Protein AF-H5TRV4-F1 (afdb_monomer)

Solvent-accessible surface area (backbone atoms only — not comparable to full-atom values): 11013 Å² total; per-residue (Å²): 138,85,85,80,85,79,84,80,80,79,81,79,79,77,79,76,76,76,75,76,72,77,63,66,64,62,52,59,28,36,51,31,28,39,42,96,88,54,90,32,26,5,25,21,39,28,38,39,24,71,85,68,46,44,31,39,29,29,23,8,64,58,33,60,95,39,42,54,71,27,53,25,32,34,95,88,48,98,53,69,45,23,28,27,70,38,50,38,46,79,91,59,70,23,36,23,36,27,45,43,74,62,43,60,62,62,73,53,58,68,28,79,72,77,62,67,64,42,64,33,33,34,30,15,55,66,62,40,75,32,59,28,34,28,71,42,75,60,97,55,35,35,29,30,41,28,41,50,36,95,25,20,35,2,10,19,31,28,43,88,86,66,24,31,26,16,25,29,60,48,70,71,60,97,53,55,71,68,52,49,50,52,33,30,77,68,53,41,65,37,46,30,35,15,30,22,36,49,54,50,50,53,56,29,42,79,67,65,58,35,103

Sequence (211 aa):
MTARTFTTVAAVVMLSVLGVGAAHAVTPGQDVRLAQIEWGCTIGFTAHDPRGRPIAITAGHCAGDSYVGGEAYTSAAAAPIGRTIAATSIQDLDYAVIALAHGPVDDTPIGAPGPTGQTVCKVGRMTGRTCGPVVAVTDTEVVAKLALFPGDSGSPLIDRRGLVIGILSRTDEHATPAQTWSAALTRRPQLATFPRADRIVDAMRARHLIR

Radius of gyration: 22.7 Å; Cα contacts (8 Å, |Δi|>4): 545; chains: 1; bounding box: 93×59×40 Å

Structure (mmCIF, N/CA/C/O backbone):
data_AF-H5TRV4-F1
#
_entry.id   AF-H5TRV4-F1
#
loop_
_atom_site.group_PDB
_atom_site.id
_atom_site.type_symbol
_atom_site.label_atom_id
_atom_site.label_alt_id
_atom_site.label_comp_id
_atom_site.label_asym_id
_atom_site.label_entity_id
_atom_site.label_seq_id
_atom_site.pdbx_PDB_ins_code
_atom_site.Cartn_x
_atom_site.Cartn_y
_atom_site.Cartn_z
_atom_site.occupancy
_atom_site.B_iso_or_equiv
_atom_site.auth_seq_id
_atom_site.auth_comp_id
_atom_site.auth_asym_id
_atom_site.auth_atom_id
_atom_site.pdbx_PDB_model_num
ATOM 1 N N . MET A 1 1 ? 76.779 -39.798 -13.406 1.00 42.72 1 MET A N 1
ATOM 2 C CA . MET A 1 1 ? 75.363 -39.651 -13.806 1.00 42.72 1 MET A CA 1
ATOM 3 C C . MET A 1 1 ? 74.660 -38.839 -12.730 1.00 42.72 1 MET A C 1
ATOM 5 O O . MET A 1 1 ? 74.439 -39.345 -11.641 1.00 42.72 1 MET A O 1
ATOM 9 N N . THR A 1 2 ? 74.442 -37.550 -12.977 1.00 39.72 2 THR A N 1
ATOM 10 C CA . THR A 1 2 ? 73.851 -36.585 -12.037 1.00 39.72 2 THR A CA 1
ATOM 11 C C . THR A 1 2 ? 72.338 -36.525 -12.253 1.00 39.72 2 THR A C 1
ATOM 13 O O . THR A 1 2 ? 71.877 -36.080 -13.302 1.00 39.72 2 THR A O 1
ATOM 16 N N . ALA A 1 3 ? 71.557 -37.006 -11.283 1.00 44.06 3 ALA A N 1
ATOM 17 C CA . ALA A 1 3 ? 70.097 -36.966 -11.330 1.00 44.06 3 ALA A CA 1
ATOM 18 C C . ALA A 1 3 ? 69.596 -35.559 -10.961 1.00 44.06 3 ALA A C 1
ATOM 20 O O . ALA A 1 3 ? 69.845 -35.072 -9.860 1.00 44.06 3 ALA A O 1
ATOM 21 N N . ARG A 1 4 ? 68.915 -34.894 -11.901 1.00 47.94 4 ARG A N 1
ATOM 22 C CA . ARG A 1 4 ? 68.221 -33.618 -11.681 1.00 47.94 4 ARG A CA 1
ATOM 23 C C . ARG A 1 4 ? 66.835 -33.890 -11.098 1.00 47.94 4 ARG A C 1
ATOM 25 O O . ARG A 1 4 ? 65.992 -34.480 -11.767 1.00 47.94 4 ARG A O 1
ATOM 32 N N . THR A 1 5 ? 66.599 -33.438 -9.875 1.00 46.97 5 THR A N 1
ATOM 33 C CA . THR A 1 5 ? 65.278 -33.397 -9.240 1.00 46.97 5 THR A CA 1
ATOM 34 C C . THR A 1 5 ? 64.452 -32.275 -9.871 1.00 46.97 5 THR A C 1
ATOM 36 O O . THR A 1 5 ? 64.823 -31.107 -9.786 1.00 46.97 5 THR A O 1
ATOM 39 N N . PHE A 1 6 ? 63.343 -32.619 -10.529 1.00 51.56 6 PHE A N 1
ATOM 40 C CA . PHE A 1 6 ? 62.347 -31.654 -10.999 1.00 51.56 6 PHE A CA 1
ATOM 41 C C . PHE A 1 6 ? 61.270 -31.490 -9.927 1.00 51.56 6 PHE A C 1
ATOM 43 O O . PHE A 1 6 ? 60.493 -32.408 -9.674 1.00 51.56 6 PHE A O 1
ATOM 50 N N . THR A 1 7 ? 61.221 -30.323 -9.292 1.00 49.59 7 THR A N 1
ATOM 51 C CA . THR A 1 7 ? 60.158 -29.959 -8.352 1.00 49.59 7 THR A CA 1
ATOM 52 C C . THR A 1 7 ? 58.980 -29.396 -9.147 1.00 49.59 7 THR A C 1
ATOM 54 O O . THR A 1 7 ? 59.012 -28.253 -9.598 1.00 49.59 7 THR A O 1
ATOM 57 N N . THR A 1 8 ? 57.939 -30.196 -9.370 1.00 51.34 8 THR A N 1
ATOM 58 C CA . THR A 1 8 ? 56.671 -29.725 -9.946 1.00 51.34 8 THR A CA 1
ATOM 59 C C . THR A 1 8 ? 55.879 -28.962 -8.888 1.00 51.34 8 THR A C 1
ATOM 61 O O . THR A 1 8 ? 55.400 -29.556 -7.924 1.00 51.34 8 THR A O 1
ATOM 64 N N . VAL A 1 9 ? 55.726 -27.649 -9.062 1.00 54.28 9 VAL A N 1
ATOM 65 C CA . VAL A 1 9 ? 54.798 -26.835 -8.265 1.00 54.28 9 VAL A CA 1
ATOM 66 C C . VAL A 1 9 ? 53.393 -27.046 -8.827 1.00 54.28 9 VAL A C 1
ATOM 68 O O . VAL A 1 9 ? 53.081 -26.586 -9.923 1.00 54.28 9 VAL A O 1
ATOM 71 N N . ALA A 1 10 ? 52.550 -27.782 -8.102 1.00 55.47 10 ALA A N 1
ATOM 72 C CA . ALA A 1 10 ? 51.138 -27.923 -8.433 1.00 55.47 10 ALA A CA 1
ATOM 73 C C . ALA A 1 10 ? 50.417 -26.596 -8.142 1.00 55.47 10 ALA A C 1
ATOM 75 O O . ALA A 1 10 ? 50.300 -26.182 -6.989 1.00 55.47 10 ALA A O 1
ATOM 76 N N . ALA A 1 11 ? 49.955 -25.913 -9.189 1.00 57.19 11 ALA A N 1
ATOM 77 C CA . ALA A 1 11 ? 49.119 -24.729 -9.052 1.00 57.19 11 ALA A CA 1
ATOM 78 C C . ALA A 1 11 ? 47.738 -25.142 -8.519 1.00 57.19 11 ALA A C 1
ATOM 80 O O . ALA A 1 11 ? 46.949 -25.773 -9.221 1.00 57.19 11 ALA A O 1
ATOM 81 N N . VAL A 1 12 ? 47.449 -24.796 -7.264 1.00 56.34 12 VAL A N 1
ATOM 82 C CA . VAL A 1 12 ? 46.110 -24.926 -6.685 1.00 56.34 12 VAL A CA 1
ATOM 83 C C . VAL A 1 12 ? 45.244 -23.823 -7.286 1.00 56.34 12 VAL A C 1
ATOM 85 O O . VAL A 1 12 ? 45.321 -22.664 -6.883 1.00 56.34 12 VAL A O 1
ATOM 88 N N . VAL A 1 13 ? 44.429 -24.172 -8.280 1.00 57.38 13 VAL A N 1
ATOM 89 C CA . VAL A 1 13 ? 43.364 -23.296 -8.773 1.00 57.38 13 VAL A CA 1
ATOM 90 C C . VAL A 1 13 ? 42.283 -23.261 -7.694 1.00 57.38 13 VAL A C 1
ATOM 92 O O . VAL A 1 13 ? 41.466 -24.175 -7.594 1.00 57.38 13 VAL A O 1
ATOM 95 N N . MET A 1 14 ? 42.293 -22.231 -6.843 1.00 57.91 14 MET A N 1
ATOM 96 C CA . MET A 1 14 ? 41.139 -21.932 -5.997 1.00 57.91 14 MET A CA 1
ATOM 97 C C . MET A 1 14 ? 40.002 -21.480 -6.910 1.00 57.91 14 MET A C 1
ATOM 99 O O . MET A 1 14 ? 39.980 -20.344 -7.379 1.00 57.91 14 MET A O 1
ATOM 103 N N . LEU A 1 15 ? 39.069 -22.388 -7.180 1.00 50.47 15 LEU A N 1
ATOM 104 C CA . LEU A 1 15 ? 37.803 -22.055 -7.807 1.00 50.47 15 LEU A CA 1
ATOM 105 C C . LEU A 1 15 ? 36.988 -21.252 -6.785 1.00 50.47 15 LEU A C 1
ATOM 107 O O . LEU A 1 15 ? 36.343 -21.812 -5.900 1.00 50.47 15 LEU A O 1
ATOM 111 N N . SER A 1 16 ? 37.079 -19.927 -6.861 1.00 53.66 16 SER A N 1
ATOM 112 C CA . SER A 1 16 ? 36.221 -19.015 -6.118 1.00 53.66 16 SER A CA 1
ATOM 113 C C . SER A 1 16 ? 34.783 -19.231 -6.580 1.00 53.66 16 SER A C 1
ATOM 115 O O . SER A 1 16 ? 34.360 -18.740 -7.625 1.00 53.66 16 SER A O 1
ATOM 117 N N . VAL A 1 17 ? 34.020 -19.999 -5.800 1.00 52.88 17 VAL A N 1
ATOM 118 C CA . VAL A 1 17 ? 32.566 -20.0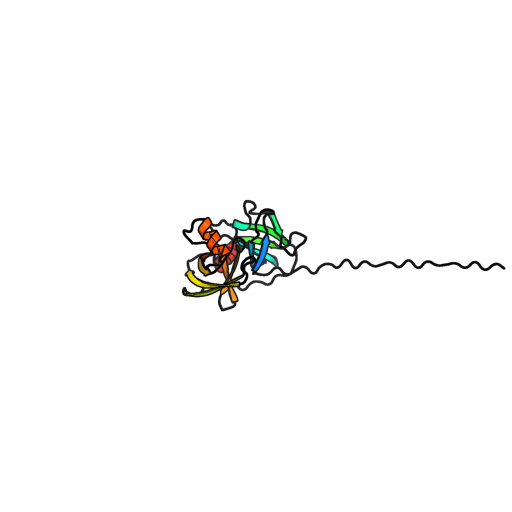66 -5.935 1.00 52.88 17 VAL A CA 1
ATOM 119 C C . VAL A 1 17 ? 32.044 -18.677 -5.583 1.00 52.88 17 VAL A C 1
ATOM 121 O O . VAL A 1 17 ? 31.859 -18.340 -4.416 1.00 52.88 17 VAL A O 1
ATOM 124 N N . LEU A 1 18 ? 31.862 -17.837 -6.600 1.00 54.09 18 LEU A N 1
ATOM 125 C CA . LEU A 1 18 ? 31.036 -16.646 -6.491 1.00 54.09 18 LEU A CA 1
ATOM 126 C C . LEU A 1 18 ? 29.636 -17.150 -6.150 1.00 54.09 18 LEU A C 1
ATOM 128 O O . LEU A 1 18 ? 28.927 -17.669 -7.011 1.00 54.09 18 LEU A O 1
ATOM 132 N N . GLY A 1 19 ? 29.277 -17.078 -4.869 1.00 46.22 19 GLY A N 1
ATOM 133 C CA . GLY A 1 19 ? 27.927 -17.358 -4.420 1.00 46.22 19 GLY A CA 1
ATOM 134 C C . GLY A 1 19 ? 26.989 -16.413 -5.154 1.00 46.22 19 GLY A C 1
ATOM 135 O O . GLY A 1 19 ? 26.953 -15.221 -4.859 1.00 46.22 19 GLY A O 1
ATOM 136 N N . VAL A 1 20 ? 26.255 -16.937 -6.134 1.00 53.41 20 VAL A N 1
ATOM 137 C CA . VAL A 1 20 ? 25.098 -16.251 -6.698 1.00 53.41 20 VAL A CA 1
ATOM 138 C C . VAL A 1 20 ? 24.111 -16.161 -5.543 1.00 53.41 20 VAL A C 1
ATOM 140 O O . VAL A 1 20 ? 23.485 -17.156 -5.183 1.00 53.41 20 VAL A O 1
ATOM 143 N N . GLY A 1 21 ? 24.075 -15.010 -4.869 1.00 55.34 21 GLY A N 1
ATOM 144 C CA . GLY A 1 21 ? 23.154 -14.782 -3.763 1.00 55.34 21 GLY A CA 1
ATOM 145 C C . GLY A 1 21 ? 21.744 -15.119 -4.231 1.00 55.34 21 GLY A C 1
ATOM 146 O O . GLY A 1 21 ? 21.313 -14.631 -5.277 1.00 55.34 21 GLY A O 1
ATOM 147 N N . ALA A 1 22 ? 21.053 -15.996 -3.501 1.00 60.25 22 ALA A N 1
ATOM 148 C CA . ALA A 1 22 ? 19.668 -16.316 -3.806 1.00 60.25 22 ALA A CA 1
ATOM 149 C C . ALA A 1 22 ? 18.871 -15.006 -3.856 1.00 60.25 22 ALA A C 1
ATOM 151 O O . ALA A 1 22 ? 18.952 -14.189 -2.935 1.00 60.25 22 ALA A O 1
ATOM 152 N N . ALA A 1 23 ? 18.144 -14.780 -4.951 1.00 65.19 23 ALA A N 1
ATOM 153 C CA . ALA A 1 23 ? 17.282 -13.616 -5.058 1.00 65.19 23 ALA A CA 1
ATOM 154 C C . ALA A 1 23 ? 16.229 -13.697 -3.943 1.00 65.19 23 ALA A C 1
ATOM 156 O O . ALA A 1 23 ? 15.455 -14.653 -3.890 1.00 65.19 23 ALA A O 1
ATOM 157 N N . HIS A 1 24 ? 16.236 -12.721 -3.035 1.00 74.94 24 HIS A N 1
ATOM 158 C CA . HIS A 1 24 ? 15.266 -12.657 -1.948 1.00 74.94 24 HIS A CA 1
ATOM 159 C C . HIS A 1 24 ? 13.864 -12.438 -2.525 1.00 74.94 24 HIS A C 1
ATOM 161 O O . HIS A 1 24 ? 13.677 -11.590 -3.399 1.00 74.94 24 HIS A O 1
ATOM 167 N N . ALA A 1 25 ? 12.892 -13.212 -2.039 1.00 86.00 25 ALA A N 1
ATOM 168 C CA . ALA A 1 25 ? 11.491 -13.010 -2.380 1.00 86.00 25 ALA A CA 1
ATOM 169 C C . ALA A 1 25 ? 11.026 -11.643 -1.864 1.00 86.00 25 ALA A C 1
ATOM 171 O O . ALA A 1 25 ? 11.362 -11.263 -0.741 1.00 86.00 25 ALA A O 1
ATOM 172 N N . VAL A 1 26 ? 10.257 -10.919 -2.677 1.00 92.56 26 VAL A N 1
ATOM 173 C CA . VAL A 1 26 ? 9.590 -9.684 -2.244 1.00 92.56 26 VAL A CA 1
ATOM 174 C C . VAL A 1 26 ? 8.236 -10.057 -1.660 1.00 92.56 26 VAL A C 1
ATOM 176 O O . VAL A 1 26 ? 7.467 -10.766 -2.306 1.00 92.56 26 VAL A O 1
ATOM 179 N N . THR A 1 27 ? 7.936 -9.587 -0.449 1.00 94.56 27 THR A N 1
ATOM 180 C CA . THR A 1 27 ? 6.698 -9.958 0.259 1.00 94.56 27 THR A CA 1
ATOM 181 C C . THR A 1 27 ? 5.925 -8.750 0.797 1.00 94.56 27 THR A C 1
ATOM 183 O O . THR A 1 27 ? 6.542 -7.747 1.165 1.00 94.56 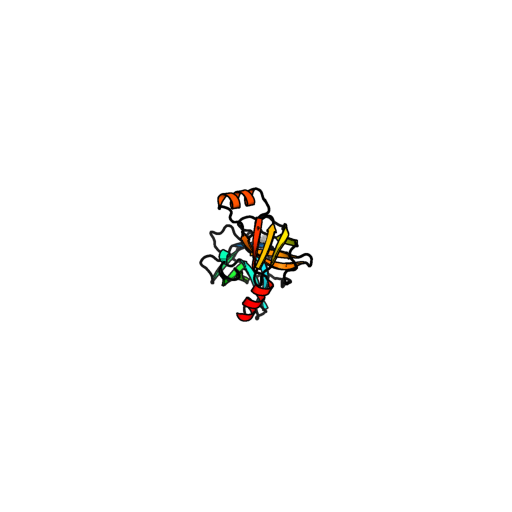27 THR A O 1
ATOM 186 N N . PRO A 1 28 ? 4.588 -8.844 0.937 1.00 97.06 28 PRO A N 1
ATOM 187 C CA . PRO A 1 28 ? 3.786 -7.869 1.678 1.00 97.06 28 PRO A CA 1
ATOM 188 C C . PRO A 1 28 ? 4.368 -7.556 3.067 1.00 97.06 28 PRO A C 1
ATOM 190 O O . PRO A 1 28 ? 4.768 -8.457 3.802 1.00 97.06 28 PRO A O 1
ATOM 193 N N . GLY A 1 29 ? 4.399 -6.280 3.446 1.00 96.81 29 GLY A N 1
ATOM 194 C CA . GLY A 1 29 ? 4.952 -5.811 4.720 1.00 96.81 29 GLY A CA 1
ATOM 195 C C . GLY A 1 29 ? 6.468 -5.579 4.726 1.00 96.81 29 GLY A C 1
ATOM 196 O O . GLY A 1 29 ? 6.987 -5.020 5.693 1.00 96.81 29 GLY A O 1
ATOM 197 N N . GLN A 1 30 ? 7.177 -5.967 3.662 1.00 95.00 30 GLN A N 1
ATOM 198 C CA . GLN A 1 30 ? 8.601 -5.678 3.493 1.00 95.00 30 GLN A CA 1
ATOM 199 C C . GLN A 1 30 ? 8.833 -4.195 3.204 1.00 95.00 30 GLN A C 1
ATOM 201 O O . GLN A 1 30 ? 7.977 -3.516 2.642 1.00 95.00 30 GLN A O 1
ATOM 206 N N . ASP A 1 31 ? 10.004 -3.680 3.559 1.00 94.56 31 ASP A N 1
ATOM 207 C CA . ASP A 1 31 ? 10.373 -2.314 3.234 1.00 94.56 31 ASP A CA 1
ATOM 208 C C . ASP A 1 31 ? 10.660 -2.105 1.737 1.00 94.56 31 ASP A C 1
ATOM 210 O O . ASP A 1 31 ? 11.157 -2.994 1.047 1.00 94.56 31 ASP A O 1
ATOM 214 N N . VAL A 1 32 ? 10.390 -0.897 1.246 1.00 93.88 32 VAL A N 1
ATOM 215 C CA . VAL A 1 32 ? 10.755 -0.459 -0.104 1.00 93.88 32 VAL A CA 1
ATOM 216 C C . VAL A 1 32 ? 11.189 1.001 -0.093 1.00 93.88 32 VAL A C 1
ATOM 218 O O . VAL A 1 32 ? 10.708 1.784 0.715 1.00 93.88 32 VAL A O 1
ATOM 221 N N . ARG A 1 33 ? 12.090 1.403 -0.983 1.00 91.44 33 ARG A N 1
ATOM 222 C CA . ARG A 1 33 ? 12.467 2.805 -1.214 1.00 91.44 33 ARG A CA 1
ATOM 223 C C . ARG A 1 33 ? 12.385 3.082 -2.705 1.00 91.44 33 ARG A C 1
ATOM 225 O O . ARG A 1 33 ? 13.051 2.384 -3.465 1.00 91.44 33 ARG A O 1
ATOM 232 N N . LEU A 1 34 ? 11.580 4.062 -3.113 1.00 87.00 34 LEU A N 1
ATOM 233 C CA . LEU A 1 34 ? 11.408 4.428 -4.530 1.00 87.00 34 LEU A CA 1
ATOM 234 C C . LEU A 1 34 ? 12.163 5.703 -4.920 1.00 87.00 34 LEU A C 1
ATOM 236 O O . LEU A 1 34 ? 12.411 5.948 -6.098 1.00 87.00 34 LEU A O 1
ATOM 240 N N . ALA A 1 35 ? 12.570 6.494 -3.928 1.00 69.88 35 ALA A N 1
ATOM 241 C CA . ALA A 1 35 ? 13.461 7.628 -4.095 1.00 69.88 35 ALA A CA 1
ATOM 242 C C . ALA A 1 35 ? 14.648 7.506 -3.131 1.00 69.88 35 ALA A C 1
ATOM 244 O O . ALA A 1 35 ? 14.502 7.087 -1.980 1.00 69.88 35 ALA A O 1
ATOM 245 N N . GLN A 1 36 ? 15.839 7.913 -3.584 1.00 58.59 36 GLN A N 1
ATOM 246 C CA . GLN A 1 36 ? 17.067 7.864 -2.775 1.00 58.59 36 GLN A CA 1
ATOM 247 C C . GLN A 1 36 ? 16.925 8.644 -1.452 1.00 58.59 36 GLN A C 1
ATOM 249 O O . GLN A 1 36 ? 17.485 8.243 -0.432 1.00 58.59 36 GLN A O 1
ATOM 254 N N . ILE A 1 37 ? 16.113 9.706 -1.447 1.00 56.41 37 ILE A N 1
ATOM 255 C CA . ILE A 1 37 ? 15.922 10.626 -0.315 1.00 56.41 37 ILE A CA 1
ATOM 256 C C . ILE A 1 37 ? 14.735 10.288 0.605 1.00 56.41 37 ILE A C 1
ATOM 258 O O . ILE A 1 37 ? 14.495 11.012 1.567 1.00 56.41 37 ILE A O 1
ATOM 262 N N . GLU A 1 38 ? 13.979 9.222 0.338 1.00 65.81 38 GLU A N 1
ATOM 263 C CA . GLU A 1 38 ? 12.803 8.883 1.148 1.00 65.81 38 GLU A CA 1
ATOM 264 C C . GLU A 1 38 ? 13.182 8.109 2.428 1.00 65.81 38 GLU A C 1
ATOM 266 O O . GLU A 1 38 ? 14.115 7.302 2.434 1.00 65.81 38 GLU A O 1
ATOM 271 N N . TRP A 1 39 ? 12.396 8.278 3.501 1.00 69.50 39 TRP A N 1
ATOM 272 C CA . TRP A 1 39 ? 12.416 7.430 4.712 1.00 69.50 39 TRP A CA 1
ATOM 273 C C . TRP A 1 39 ? 12.044 5.956 4.437 1.00 69.50 39 TRP A C 1
ATOM 275 O O . TRP A 1 39 ? 12.109 5.110 5.332 1.00 69.50 39 TRP A O 1
ATOM 285 N N . GLY A 1 40 ? 11.701 5.650 3.184 1.00 88.38 40 GLY A N 1
ATOM 286 C CA . GLY A 1 40 ? 11.170 4.385 2.714 1.00 88.38 40 GLY A CA 1
ATOM 287 C C . GLY A 1 40 ? 9.673 4.265 2.961 1.00 88.38 40 GLY A C 1
ATOM 288 O O . GLY A 1 40 ? 9.087 5.002 3.742 1.00 88.38 40 GLY A O 1
ATOM 289 N N . CYS A 1 41 ? 9.091 3.281 2.303 1.00 95.00 41 CYS A N 1
ATOM 290 C CA . CYS A 1 41 ? 7.721 2.826 2.407 1.00 95.00 41 CYS A CA 1
ATOM 291 C C . CYS A 1 41 ? 7.706 1.314 2.667 1.00 95.00 41 CYS A C 1
ATOM 293 O O . CYS A 1 41 ? 8.731 0.689 2.960 1.00 95.00 41 CYS A O 1
ATOM 295 N N . THR A 1 42 ? 6.529 0.715 2.569 1.00 97.50 42 THR A N 1
ATOM 296 C CA . THR A 1 42 ? 6.274 -0.709 2.754 1.00 97.50 42 THR A CA 1
ATOM 297 C C . THR A 1 42 ? 5.572 -1.272 1.519 1.00 97.50 42 THR A C 1
ATOM 299 O O . THR A 1 42 ? 4.636 -0.662 1.015 1.00 97.50 42 THR A O 1
ATOM 302 N N . ILE A 1 43 ? 5.971 -2.454 1.056 1.00 98.00 43 ILE A N 1
ATOM 303 C CA . ILE A 1 43 ? 5.235 -3.216 0.045 1.00 98.00 43 ILE A CA 1
ATOM 304 C C . ILE A 1 43 ? 3.863 -3.595 0.599 1.00 98.00 43 ILE A C 1
ATOM 306 O O . ILE A 1 43 ? 3.765 -4.279 1.614 1.00 98.00 43 ILE A O 1
ATOM 310 N N . GLY A 1 44 ? 2.813 -3.172 -0.092 1.00 98.56 44 GLY A N 1
ATOM 311 C CA . GLY A 1 44 ? 1.429 -3.508 0.204 1.00 98.56 44 GLY A CA 1
ATOM 312 C C . GLY A 1 44 ? 1.106 -4.926 -0.197 1.00 98.56 44 GLY A C 1
ATOM 313 O O . GLY A 1 44 ? 0.785 -5.757 0.643 1.00 98.56 44 GLY A O 1
ATOM 314 N N . PHE A 1 45 ? 1.222 -5.220 -1.484 1.00 98.62 45 PHE A N 1
ATOM 315 C CA . PHE A 1 45 ? 0.981 -6.560 -1.993 1.00 98.62 45 PHE A CA 1
ATOM 316 C C . PHE A 1 45 ? 1.824 -6.857 -3.227 1.00 98.62 45 PHE A C 1
ATOM 318 O O . PHE A 1 45 ? 2.400 -5.959 -3.840 1.00 98.62 45 PHE A O 1
ATOM 325 N N . THR A 1 46 ? 1.909 -8.132 -3.575 1.00 98.38 46 THR A N 1
ATOM 326 C CA . THR A 1 46 ? 2.625 -8.636 -4.747 1.00 98.38 46 THR A CA 1
ATOM 327 C C . THR A 1 46 ? 1.677 -9.367 -5.678 1.00 98.38 46 THR A C 1
ATOM 329 O O . THR A 1 46 ? 0.656 -9.907 -5.245 1.00 98.38 46 THR A O 1
ATOM 332 N N . ALA A 1 47 ? 2.001 -9.344 -6.965 1.00 97.81 47 ALA A N 1
ATOM 333 C CA . ALA A 1 47 ? 1.227 -10.005 -8.002 1.00 97.81 47 ALA A CA 1
ATOM 334 C C . ALA A 1 47 ? 2.095 -10.273 -9.239 1.00 97.81 47 ALA A C 1
ATOM 336 O O . ALA A 1 47 ? 3.295 -9.982 -9.250 1.00 97.81 47 ALA A O 1
ATOM 337 N N . HIS A 1 48 ? 1.464 -10.738 -10.313 1.00 97.62 48 HIS A N 1
ATOM 338 C CA . HIS A 1 48 ? 2.051 -10.793 -11.645 1.00 97.62 48 HIS A CA 1
ATOM 339 C C . HIS A 1 48 ? 1.315 -9.883 -12.638 1.00 97.62 48 HIS A C 1
ATOM 341 O O . HIS A 1 48 ? 0.093 -9.712 -12.582 1.00 97.62 48 HIS A O 1
ATOM 347 N N . ASP A 1 49 ? 2.064 -9.316 -13.584 1.00 96.50 49 ASP A N 1
ATOM 348 C CA . ASP A 1 49 ? 1.503 -8.600 -14.732 1.00 96.50 49 ASP A CA 1
ATOM 349 C C . ASP A 1 49 ? 0.873 -9.577 -15.759 1.00 96.50 49 ASP A C 1
ATOM 351 O O . ASP A 1 49 ? 1.048 -10.797 -15.652 1.00 96.50 49 ASP A O 1
ATOM 355 N N . PRO A 1 50 ? 0.169 -9.091 -16.802 1.00 96.56 50 PRO A N 1
ATOM 356 C CA . PRO A 1 50 ? -0.445 -9.963 -17.811 1.00 96.56 50 PRO A CA 1
ATOM 357 C C . PRO A 1 50 ? 0.536 -10.845 -18.601 1.00 96.56 50 PRO A C 1
ATOM 359 O O . PRO A 1 50 ? 0.115 -11.794 -19.259 1.00 96.56 50 PRO A O 1
ATOM 362 N N . ARG A 1 51 ? 1.839 -10.542 -18.564 1.00 95.31 51 ARG A N 1
ATOM 363 C CA . ARG A 1 51 ? 2.905 -11.350 -19.177 1.00 95.31 51 ARG A CA 1
ATOM 364 C C . ARG A 1 51 ? 3.533 -12.333 -18.183 1.00 95.31 51 ARG A C 1
ATOM 366 O O . ARG A 1 51 ? 4.510 -12.989 -18.532 1.00 95.31 51 ARG A O 1
ATOM 373 N N . GLY A 1 52 ? 2.998 -12.434 -16.967 1.00 94.88 52 GLY A N 1
ATOM 374 C CA . GLY A 1 52 ? 3.522 -13.293 -15.909 1.00 94.88 52 GLY A CA 1
ATOM 375 C C . GLY A 1 52 ? 4.798 -12.759 -15.264 1.00 94.88 52 GLY A C 1
ATOM 376 O O . GLY A 1 52 ? 5.527 -13.536 -14.654 1.00 94.88 52 GLY A O 1
ATOM 377 N N . ARG A 1 53 ? 5.113 -11.466 -15.408 1.00 95.25 53 ARG A N 1
ATOM 378 C CA . ARG A 1 53 ? 6.286 -10.864 -14.759 1.00 95.25 53 ARG A CA 1
ATOM 379 C C . ARG A 1 53 ? 5.928 -10.410 -13.343 1.00 95.25 53 ARG A C 1
ATOM 381 O O . ARG A 1 53 ? 4.842 -9.857 -13.162 1.00 95.25 53 ARG A O 1
ATOM 388 N N . PRO A 1 54 ? 6.821 -10.601 -12.361 1.00 97.31 54 PRO A N 1
ATOM 389 C CA . PRO A 1 54 ? 6.555 -10.243 -10.975 1.00 97.31 54 PRO A CA 1
ATOM 390 C C . PRO A 1 54 ? 6.444 -8.724 -10.804 1.00 97.31 54 PRO A C 1
ATOM 392 O O . PRO A 1 54 ? 7.248 -7.951 -11.339 1.00 97.31 54 PRO A O 1
ATOM 395 N N . ILE A 1 55 ? 5.449 -8.298 -10.032 1.00 97.94 55 ILE A N 1
ATOM 396 C CA . ILE A 1 55 ? 5.230 -6.903 -9.658 1.00 97.94 55 ILE A CA 1
ATOM 397 C C . ILE A 1 55 ? 4.984 -6.775 -8.156 1.00 97.94 55 ILE A C 1
ATOM 399 O O . ILE A 1 55 ? 4.458 -7.681 -7.505 1.00 97.94 55 ILE A O 1
ATOM 403 N N . ALA A 1 56 ? 5.328 -5.613 -7.612 1.00 97.69 56 ALA A N 1
ATOM 404 C CA . ALA A 1 56 ? 4.988 -5.233 -6.249 1.00 97.69 56 ALA A CA 1
ATOM 405 C C . ALA A 1 56 ? 4.249 -3.896 -6.235 1.00 97.69 56 ALA A C 1
ATOM 407 O O . ALA A 1 56 ? 4.493 -3.025 -7.072 1.00 97.69 56 ALA A O 1
ATOM 408 N N . ILE A 1 57 ? 3.327 -3.753 -5.292 1.00 98.25 57 ILE A N 1
ATOM 409 C CA . ILE A 1 57 ? 2.466 -2.588 -5.147 1.00 98.25 57 ILE A CA 1
ATOM 410 C C . ILE A 1 57 ? 2.763 -1.933 -3.799 1.00 98.25 57 ILE A C 1
ATOM 412 O O . ILE A 1 57 ? 2.863 -2.614 -2.781 1.00 98.25 57 ILE A O 1
ATOM 416 N N . THR A 1 58 ? 2.904 -0.612 -3.791 1.00 97.81 58 THR A N 1
ATOM 417 C CA . THR A 1 58 ? 3.071 0.233 -2.593 1.00 97.81 58 THR A CA 1
ATOM 418 C C . THR A 1 58 ? 2.211 1.492 -2.735 1.00 97.81 58 THR A C 1
ATOM 420 O O . THR A 1 58 ? 1.454 1.599 -3.701 1.00 97.81 58 THR A O 1
ATOM 423 N N . ALA A 1 59 ? 2.290 2.436 -1.798 1.00 96.50 59 ALA A N 1
ATOM 424 C CA . ALA A 1 59 ? 1.581 3.704 -1.915 1.00 96.50 59 ALA A CA 1
ATOM 425 C C . ALA A 1 59 ? 2.164 4.582 -3.036 1.00 96.50 59 ALA A C 1
ATOM 427 O O . ALA A 1 59 ? 3.372 4.608 -3.281 1.00 96.50 59 ALA A O 1
ATOM 428 N N . GLY A 1 60 ? 1.283 5.294 -3.727 1.00 94.50 60 GLY A N 1
ATOM 429 C CA . GLY A 1 60 ? 1.588 6.115 -4.895 1.00 94.50 60 GLY A CA 1
ATOM 430 C C . GLY A 1 60 ? 2.496 7.289 -4.567 1.00 94.50 60 GLY A C 1
ATOM 431 O O . GLY A 1 60 ? 3.506 7.497 -5.240 1.00 94.50 60 GLY A O 1
ATOM 432 N N . HIS A 1 61 ? 2.203 7.989 -3.472 1.00 91.94 61 HIS A N 1
ATOM 433 C CA . HIS A 1 61 ? 2.995 9.118 -2.989 1.00 91.94 61 HIS A CA 1
ATOM 434 C C . HIS A 1 61 ? 4.459 8.759 -2.682 1.00 91.94 61 HIS A C 1
ATOM 436 O O . HIS A 1 61 ? 5.309 9.647 -2.709 1.00 91.94 61 HIS A O 1
ATOM 442 N N . CYS A 1 62 ? 4.778 7.477 -2.458 1.00 91.75 62 CYS A N 1
ATOM 443 C CA . CYS A 1 62 ? 6.158 7.025 -2.265 1.00 91.75 62 CYS A CA 1
ATOM 444 C C . CYS A 1 62 ? 7.013 7.186 -3.529 1.00 91.75 62 CYS A C 1
ATOM 446 O O . CYS A 1 62 ? 8.231 7.322 -3.461 1.00 91.75 62 CYS A O 1
ATOM 448 N N . ALA A 1 63 ? 6.395 7.178 -4.714 1.00 88.56 63 ALA A N 1
ATOM 449 C CA . ALA A 1 63 ? 7.108 7.397 -5.969 1.00 88.56 63 ALA A CA 1
ATOM 450 C C . ALA A 1 63 ? 7.562 8.864 -6.155 1.00 88.56 63 ALA A C 1
ATOM 452 O O . ALA A 1 63 ? 8.351 9.146 -7.062 1.00 88.56 63 ALA A O 1
ATOM 453 N N . GLY A 1 64 ? 7.100 9.793 -5.304 1.00 77.25 64 GLY A N 1
ATOM 454 C CA . GLY A 1 64 ? 7.401 11.222 -5.402 1.00 77.25 64 GLY A CA 1
ATOM 455 C C . GLY A 1 64 ? 7.052 11.793 -6.781 1.00 77.25 64 GLY A C 1
ATOM 456 O O . GLY A 1 64 ? 6.039 11.431 -7.375 1.00 77.25 64 GLY A O 1
ATOM 457 N N . ASP A 1 65 ? 7.929 12.640 -7.327 1.00 66.25 65 ASP A N 1
ATOM 458 C CA . ASP A 1 65 ? 7.782 13.196 -8.684 1.00 66.25 65 ASP A CA 1
ATOM 459 C C . ASP A 1 65 ? 8.107 12.174 -9.797 1.00 66.25 65 ASP A C 1
ATOM 461 O O . ASP A 1 65 ? 7.864 12.420 -10.980 1.00 66.25 65 ASP A O 1
ATOM 465 N N . SER A 1 66 ? 8.663 11.010 -9.442 1.00 57.91 66 SER A N 1
ATOM 466 C CA . SER A 1 66 ? 9.083 9.957 -10.374 1.00 57.91 66 SER A CA 1
ATOM 467 C C . SER A 1 66 ? 7.999 8.888 -10.531 1.00 57.91 66 SER A C 1
ATOM 469 O O . SER A 1 66 ? 8.194 7.723 -10.185 1.00 57.91 66 SER A O 1
ATOM 471 N N . TYR A 1 67 ? 6.856 9.274 -11.106 1.00 66.19 67 TYR A N 1
ATOM 472 C CA . TYR A 1 67 ? 5.715 8.377 -11.360 1.00 66.19 67 TYR A CA 1
ATOM 473 C C . TYR A 1 67 ? 6.081 7.129 -12.185 1.00 66.19 67 TYR A C 1
ATOM 475 O O . TYR A 1 67 ? 5.430 6.089 -12.064 1.00 66.19 67 TYR A O 1
ATOM 483 N N . VAL A 1 68 ? 7.113 7.223 -13.034 1.00 80.06 68 VAL A N 1
ATOM 484 C CA . VAL A 1 68 ? 7.612 6.134 -13.883 1.00 80.06 68 VAL A CA 1
ATOM 485 C C . VAL A 1 68 ? 9.133 6.216 -13.993 1.00 80.06 68 VAL A C 1
ATOM 487 O O . VAL A 1 68 ? 9.700 7.289 -14.176 1.00 80.06 68 VAL A O 1
ATOM 490 N N . GLY A 1 69 ? 9.800 5.066 -13.926 1.00 83.38 69 GLY A N 1
ATOM 491 C CA . GLY A 1 69 ? 11.231 4.923 -14.175 1.00 83.38 69 GLY A CA 1
ATOM 492 C C . GLY A 1 69 ? 12.121 5.054 -12.941 1.00 83.38 69 GLY A C 1
ATOM 493 O O . GLY A 1 69 ? 13.310 4.772 -13.070 1.00 83.38 69 GLY A O 1
ATOM 494 N N . GLY A 1 70 ? 11.584 5.408 -11.770 1.00 86.81 70 GLY A N 1
ATOM 495 C CA . GLY A 1 70 ? 12.331 5.412 -10.506 1.00 86.81 70 GLY A CA 1
ATOM 496 C C . GLY A 1 70 ? 12.809 4.012 -10.120 1.00 86.81 70 GLY A C 1
ATOM 497 O O . GLY A 1 70 ? 12.114 3.028 -10.369 1.00 86.81 70 GLY A O 1
ATOM 498 N N . GLU A 1 71 ? 14.008 3.906 -9.554 1.00 90.62 71 GLU A N 1
ATOM 499 C CA . GLU A 1 71 ? 14.547 2.633 -9.069 1.00 90.62 71 GLU A CA 1
ATOM 500 C C .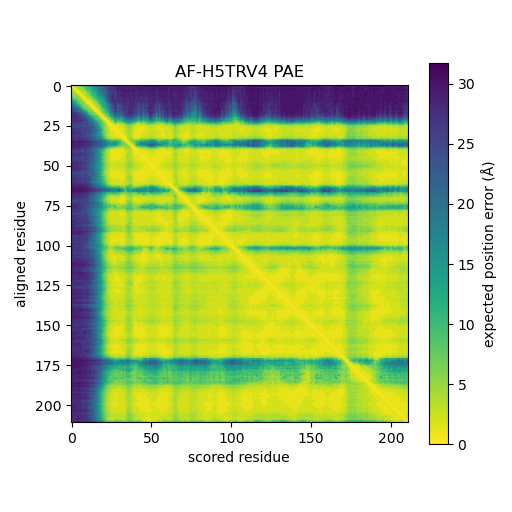 GLU A 1 71 ? 13.976 2.290 -7.693 1.00 90.62 71 GLU A C 1
ATOM 502 O O . GLU A 1 71 ? 13.928 3.134 -6.800 1.00 90.62 71 GLU A O 1
ATOM 507 N N . ALA A 1 72 ? 13.568 1.034 -7.522 1.00 91.19 72 ALA A N 1
ATOM 508 C CA . ALA A 1 72 ? 13.066 0.513 -6.263 1.00 91.19 72 ALA A CA 1
ATOM 509 C C . ALA A 1 72 ? 14.154 -0.287 -5.548 1.00 91.19 72 ALA A C 1
ATOM 511 O O . ALA A 1 72 ? 14.786 -1.155 -6.148 1.00 91.19 72 ALA A O 1
ATOM 512 N N . TYR A 1 73 ? 14.328 -0.041 -4.256 1.00 90.75 73 TYR A N 1
ATOM 513 C CA . TYR A 1 73 ? 15.300 -0.716 -3.399 1.00 90.75 73 TYR A CA 1
ATOM 514 C C . TYR A 1 73 ? 14.613 -1.312 -2.175 1.00 90.75 73 TYR A C 1
ATOM 516 O O . TYR A 1 73 ? 13.566 -0.831 -1.752 1.00 90.75 73 TYR A O 1
ATOM 524 N N . THR A 1 74 ? 15.235 -2.318 -1.570 1.00 89.81 74 THR A N 1
ATOM 525 C CA . THR A 1 74 ? 14.887 -2.796 -0.221 1.00 89.81 74 THR A CA 1
ATOM 526 C C . THR A 1 74 ? 16.121 -2.642 0.654 1.00 89.81 74 THR A C 1
ATOM 528 O O . THR A 1 74 ? 17.239 -2.616 0.138 1.00 89.81 74 THR A O 1
ATOM 531 N N . SER A 1 75 ? 15.951 -2.577 1.971 1.00 82.69 75 SER A N 1
ATOM 532 C CA . SER A 1 75 ? 17.071 -2.448 2.912 1.00 82.69 75 SER A CA 1
ATOM 533 C C . SER A 1 75 ? 18.027 -3.647 2.851 1.00 82.69 75 SER A C 1
ATOM 535 O O . SER A 1 75 ? 19.186 -3.526 3.232 1.00 82.69 75 SER A O 1
ATOM 537 N N . ALA A 1 76 ? 17.553 -4.797 2.360 1.00 75.19 76 ALA A N 1
ATOM 538 C CA . ALA A 1 76 ? 18.337 -6.019 2.205 1.00 75.19 76 ALA A CA 1
ATOM 539 C C . ALA A 1 76 ? 19.049 -6.138 0.842 1.00 75.19 76 ALA A C 1
ATOM 541 O O . ALA A 1 76 ? 19.875 -7.034 0.664 1.00 75.19 76 ALA A O 1
ATOM 542 N N . ALA A 1 77 ? 18.731 -5.282 -0.136 1.00 76.50 77 ALA A N 1
ATOM 543 C CA . ALA A 1 77 ? 19.232 -5.415 -1.500 1.00 76.50 77 ALA A CA 1
ATOM 544 C C . ALA A 1 77 ? 20.417 -4.477 -1.775 1.00 76.50 77 ALA A C 1
ATOM 546 O O . ALA A 1 77 ? 20.322 -3.265 -1.608 1.00 76.50 77 ALA A O 1
ATOM 547 N N . ALA A 1 78 ? 21.523 -5.042 -2.270 1.00 76.12 78 ALA A N 1
ATOM 548 C CA . ALA A 1 78 ? 22.702 -4.284 -2.706 1.00 76.12 78 ALA A CA 1
ATOM 549 C C . ALA A 1 78 ? 22.525 -3.607 -4.084 1.00 76.12 78 ALA A C 1
ATOM 551 O O . ALA A 1 78 ? 23.357 -2.800 -4.489 1.00 76.12 78 ALA A O 1
ATOM 552 N N . ALA A 1 79 ? 21.457 -3.950 -4.806 1.00 86.00 79 ALA A N 1
ATOM 553 C CA . ALA A 1 79 ? 21.098 -3.430 -6.121 1.00 86.00 79 ALA A CA 1
ATOM 554 C C . ALA A 1 79 ? 19.583 -3.142 -6.167 1.00 86.00 79 ALA A C 1
ATOM 556 O O . ALA A 1 79 ? 18.851 -3.656 -5.312 1.00 86.00 79 ALA A O 1
ATOM 557 N N . PRO A 1 80 ? 19.088 -2.359 -7.145 1.00 90.25 80 PRO A N 1
ATOM 558 C CA . PRO A 1 80 ? 17.654 -2.164 -7.322 1.00 90.25 80 PRO A CA 1
ATOM 559 C C . PRO A 1 80 ? 16.917 -3.502 -7.461 1.00 90.25 80 PRO A C 1
ATOM 561 O O . PRO A 1 80 ? 17.329 -4.375 -8.223 1.00 90.25 80 PRO A O 1
ATOM 564 N N . ILE A 1 81 ? 15.791 -3.647 -6.764 1.00 91.88 81 ILE A N 1
ATOM 565 C CA . ILE A 1 81 ? 14.886 -4.796 -6.905 1.00 91.88 81 ILE A CA 1
ATOM 566 C C . ILE A 1 81 ? 13.947 -4.652 -8.106 1.00 91.88 81 ILE A C 1
ATOM 568 O O . ILE A 1 81 ? 13.294 -5.614 -8.502 1.00 91.88 81 ILE A O 1
ATOM 572 N N . GLY A 1 82 ? 13.858 -3.457 -8.692 1.00 93.56 82 GLY A N 1
ATOM 573 C CA . GLY A 1 82 ? 12.941 -3.171 -9.783 1.00 93.56 82 GLY A CA 1
ATOM 574 C C . GLY A 1 82 ? 12.857 -1.689 -10.114 1.00 93.56 82 GLY A C 1
ATOM 575 O O . GLY A 1 82 ? 13.682 -0.887 -9.668 1.00 93.56 82 GLY A O 1
ATOM 576 N N . ARG A 1 83 ? 11.844 -1.324 -10.901 1.00 93.25 83 ARG A N 1
ATOM 577 C CA . ARG A 1 83 ? 11.554 0.072 -11.251 1.00 93.25 83 ARG A CA 1
ATOM 578 C C . ARG A 1 83 ? 10.062 0.361 -11.209 1.00 93.25 83 ARG A C 1
ATOM 580 O O . ARG A 1 83 ? 9.260 -0.490 -11.593 1.00 93.25 83 ARG A O 1
ATOM 587 N N . THR A 1 84 ? 9.690 1.569 -10.804 1.00 93.94 84 THR A N 1
ATOM 588 C CA . THR A 1 84 ? 8.299 2.035 -10.851 1.00 93.94 84 THR A CA 1
ATOM 589 C C . THR A 1 84 ? 7.833 2.130 -12.305 1.00 93.94 84 THR A C 1
ATOM 591 O O . THR A 1 84 ? 8.514 2.726 -13.139 1.00 93.94 84 THR A O 1
ATOM 594 N N . ILE A 1 85 ? 6.679 1.549 -12.627 1.00 94.69 85 ILE A N 1
ATOM 595 C CA . ILE A 1 85 ? 6.083 1.561 -13.977 1.00 94.69 85 ILE A CA 1
ATOM 596 C C . ILE A 1 85 ? 4.752 2.314 -14.044 1.00 94.69 85 ILE A C 1
ATOM 598 O O . ILE A 1 85 ? 4.290 2.646 -15.134 1.00 94.69 85 ILE A O 1
ATOM 602 N N . ALA A 1 86 ? 4.136 2.583 -12.896 1.00 94.50 86 ALA A N 1
ATOM 603 C CA . ALA A 1 86 ? 2.944 3.407 -12.769 1.00 94.50 86 ALA A CA 1
ATOM 604 C C . ALA A 1 86 ? 2.827 3.917 -11.332 1.00 94.50 86 ALA A C 1
ATOM 606 O O . ALA A 1 86 ? 3.201 3.204 -10.404 1.00 94.50 86 ALA A O 1
ATOM 607 N N . ALA A 1 87 ? 2.233 5.091 -11.148 1.00 94.00 87 ALA A N 1
ATOM 608 C CA . ALA A 1 87 ? 1.772 5.560 -9.850 1.00 94.00 87 ALA A CA 1
ATOM 609 C C . ALA A 1 87 ? 0.531 6.453 -10.003 1.00 94.00 87 ALA A C 1
ATOM 611 O O . ALA A 1 87 ? 0.278 6.984 -11.089 1.00 94.00 87 ALA A O 1
ATOM 612 N N . THR A 1 88 ? -0.250 6.587 -8.935 1.00 93.94 88 THR A N 1
ATOM 613 C CA . THR A 1 88 ? -1.364 7.538 -8.795 1.00 93.94 88 THR A CA 1
ATOM 614 C C . THR A 1 88 ? -1.146 8.422 -7.572 1.00 93.94 88 THR A C 1
ATOM 616 O O . THR A 1 88 ? -0.317 8.106 -6.722 1.00 93.94 88 THR A O 1
ATOM 619 N N . SER A 1 89 ? -1.867 9.538 -7.474 1.00 90.88 89 SER A N 1
ATOM 620 C CA . SER A 1 89 ? -1.678 10.489 -6.376 1.00 90.88 89 SER A CA 1
ATOM 621 C C . SER A 1 89 ? -2.501 10.129 -5.133 1.00 90.88 89 SER A C 1
ATOM 623 O O . SER A 1 89 ? -3.400 9.287 -5.191 1.00 90.88 89 SER A O 1
ATOM 625 N N . ILE A 1 90 ? -2.238 10.837 -4.030 1.00 89.44 90 ILE A N 1
ATOM 626 C CA . ILE A 1 90 ? -3.019 10.765 -2.784 1.00 89.44 90 ILE A CA 1
ATOM 627 C C . ILE A 1 90 ? -4.489 11.194 -2.951 1.00 89.44 90 ILE A C 1
ATOM 629 O O . ILE A 1 90 ? -5.312 10.881 -2.099 1.00 89.44 90 ILE A O 1
ATOM 633 N N . GLN A 1 91 ? -4.814 11.913 -4.033 1.00 88.19 91 GLN A N 1
ATOM 634 C CA . GLN A 1 91 ? -6.186 12.317 -4.367 1.00 88.19 91 GLN A CA 1
ATOM 635 C C . GLN A 1 91 ? -6.946 11.235 -5.152 1.00 88.19 91 GLN A C 1
ATOM 637 O O . GLN A 1 91 ? -8.148 11.368 -5.372 1.00 88.19 91 GLN A O 1
ATOM 642 N N . ASP A 1 92 ? -6.243 10.184 -5.581 1.00 91.94 92 ASP A N 1
ATOM 643 C CA . ASP A 1 92 ? -6.786 9.030 -6.296 1.00 91.94 92 ASP A CA 1
ATOM 644 C C . ASP A 1 92 ? -6.736 7.783 -5.384 1.00 91.94 92 ASP A C 1
ATOM 646 O O . ASP A 1 92 ? -6.921 7.864 -4.175 1.00 91.94 92 ASP A O 1
ATOM 650 N N . LEU A 1 93 ? -6.449 6.603 -5.945 1.00 96.12 93 LEU A N 1
ATOM 651 C CA . LEU A 1 93 ? -6.259 5.358 -5.186 1.00 96.12 93 LEU A CA 1
ATOM 652 C C . LEU A 1 93 ? -4.861 5.214 -4.552 1.00 96.12 93 LEU A C 1
ATOM 654 O O . LEU A 1 93 ? -4.565 4.150 -4.016 1.00 96.12 93 LEU A O 1
ATOM 658 N N . ASP A 1 94 ? -4.004 6.239 -4.647 1.00 96.44 94 ASP A N 1
ATOM 659 C CA . ASP A 1 94 ? -2.667 6.307 -4.036 1.00 96.44 94 ASP A CA 1
ATOM 660 C C . ASP A 1 94 ? -1.853 5.001 -4.093 1.00 96.44 94 ASP A C 1
ATOM 662 O O . ASP A 1 94 ? -1.391 4.499 -3.068 1.00 96.44 94 ASP A O 1
ATOM 666 N N . TYR A 1 95 ? -1.653 4.436 -5.287 1.00 97.31 95 TYR A N 1
ATOM 667 C CA . TYR A 1 95 ? -0.829 3.239 -5.470 1.00 97.31 95 TYR A CA 1
ATOM 668 C C . TYR A 1 95 ? 0.310 3.478 -6.461 1.00 97.31 95 TYR A C 1
ATOM 670 O O . TYR A 1 95 ? 0.165 4.226 -7.426 1.00 97.31 95 TYR A O 1
ATOM 678 N N . ALA A 1 96 ? 1.435 2.801 -6.247 1.00 96.31 96 ALA A N 1
ATOM 679 C CA . ALA A 1 96 ? 2.550 2.690 -7.179 1.00 96.31 96 ALA A CA 1
ATOM 680 C C . ALA A 1 96 ? 2.807 1.220 -7.512 1.00 96.31 96 ALA A C 1
ATOM 682 O O . ALA A 1 96 ? 2.685 0.347 -6.654 1.00 96.31 96 ALA A O 1
ATOM 683 N N . VAL A 1 97 ? 3.183 0.955 -8.761 1.00 97.12 97 VAL A N 1
ATOM 684 C CA . VAL A 1 97 ? 3.483 -0.377 -9.289 1.00 97.12 97 VAL A CA 1
ATOM 685 C C . VAL A 1 97 ? 4.956 -0.449 -9.635 1.00 97.12 97 VAL A C 1
ATOM 687 O O . VAL A 1 97 ? 5.461 0.370 -10.403 1.00 97.12 97 VAL A O 1
ATOM 690 N N . ILE A 1 98 ? 5.629 -1.461 -9.110 1.00 96.50 98 ILE A N 1
ATOM 691 C CA . ILE A 1 98 ? 7.043 -1.735 -9.325 1.00 96.50 98 ILE A CA 1
ATOM 692 C C . ILE A 1 98 ? 7.139 -2.991 -10.183 1.00 96.50 98 ILE A C 1
ATOM 694 O O . ILE A 1 98 ? 6.682 -4.054 -9.767 1.00 96.50 98 ILE A O 1
ATOM 698 N N . ALA A 1 99 ? 7.751 -2.886 -11.360 1.00 96.19 99 ALA A N 1
ATOM 699 C CA . ALA A 1 99 ? 8.191 -4.059 -12.105 1.00 96.19 99 ALA A CA 1
ATOM 700 C C . ALA A 1 99 ? 9.455 -4.606 -11.444 1.00 96.19 99 ALA A C 1
ATOM 702 O O . ALA A 1 99 ? 10.480 -3.917 -11.416 1.00 96.19 99 ALA A O 1
ATOM 703 N N . LEU A 1 100 ? 9.375 -5.819 -10.899 1.00 95.81 100 LEU A N 1
ATOM 704 C CA . LEU A 1 100 ? 10.502 -6.450 -10.223 1.00 95.81 100 LEU A CA 1
ATOM 705 C C . LEU A 1 100 ? 11.471 -7.030 -11.255 1.00 95.81 100 LEU A C 1
ATOM 707 O O . LEU A 1 100 ? 11.067 -7.652 -12.238 1.00 95.81 100 LEU A O 1
ATOM 711 N N . ALA A 1 101 ? 12.764 -6.801 -11.040 1.00 91.69 101 ALA A N 1
ATOM 712 C CA . ALA A 1 101 ? 13.817 -7.294 -11.920 1.00 91.69 101 ALA A CA 1
ATOM 713 C C . ALA A 1 101 ? 14.130 -8.775 -11.659 1.00 91.69 101 ALA A C 1
ATOM 715 O O . ALA A 1 101 ? 14.466 -9.515 -12.585 1.00 91.69 101 ALA A O 1
ATOM 716 N N . HIS A 1 102 ? 14.021 -9.205 -10.398 1.00 83.25 102 HIS A N 1
ATOM 717 C CA . HIS A 1 102 ? 14.424 -10.526 -9.924 1.00 83.25 102 HIS A CA 1
ATOM 718 C C . HIS A 1 102 ? 13.559 -10.977 -8.740 1.00 83.25 102 HIS A C 1
ATOM 720 O O . HIS A 1 102 ? 12.871 -10.167 -8.124 1.00 83.25 102 HIS A O 1
ATOM 726 N N . GLY A 1 103 ? 13.698 -12.255 -8.380 1.00 81.44 103 GLY A N 1
ATOM 727 C CA . GLY A 1 103 ? 13.095 -12.841 -7.184 1.00 81.44 103 GLY A CA 1
ATOM 728 C C . GLY A 1 103 ? 11.677 -13.366 -7.428 1.00 81.44 103 GLY A C 1
ATOM 729 O O . GLY A 1 103 ? 10.926 -12.778 -8.209 1.00 81.44 103 GLY A O 1
ATOM 730 N N . PRO A 1 104 ? 11.305 -14.495 -6.804 1.00 86.69 104 PRO A N 1
ATOM 731 C CA . PRO A 1 104 ? 9.934 -14.974 -6.859 1.00 86.69 104 PRO 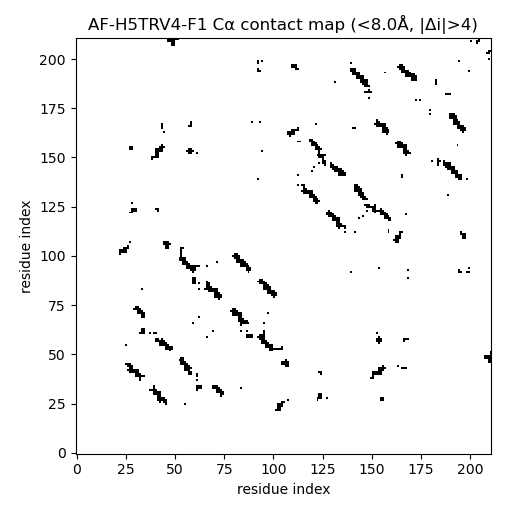A CA 1
ATOM 732 C C . PRO A 1 104 ? 9.016 -14.052 -6.046 1.00 86.69 104 PRO A C 1
ATOM 734 O O . PRO A 1 104 ? 9.434 -13.473 -5.039 1.00 86.69 104 PRO A O 1
ATOM 737 N N . VAL A 1 105 ? 7.756 -13.965 -6.465 1.00 93.12 105 VAL A N 1
ATOM 738 C CA . VAL A 1 105 ? 6.663 -13.429 -5.649 1.00 93.12 105 VAL A CA 1
ATOM 739 C C . VAL A 1 105 ? 5.482 -14.381 -5.705 1.00 93.12 105 VAL A C 1
ATOM 741 O O . VAL A 1 105 ? 5.263 -15.036 -6.723 1.00 93.12 105 VAL A O 1
ATOM 744 N N . ASP A 1 106 ? 4.708 -14.415 -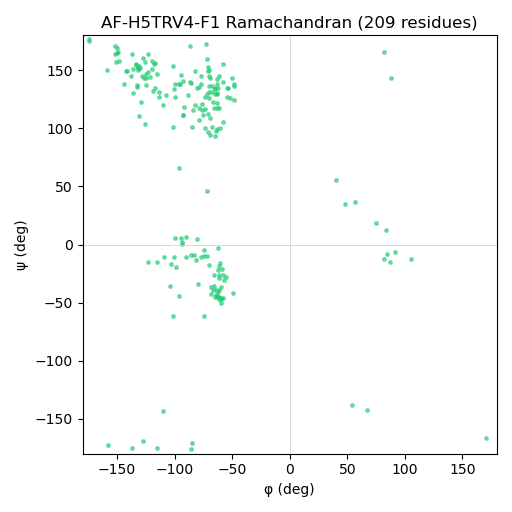4.629 1.00 93.81 106 ASP A N 1
ATOM 745 C CA . ASP A 1 106 ? 3.392 -15.042 -4.632 1.00 93.81 106 ASP A CA 1
ATOM 746 C C . ASP A 1 106 ? 2.322 -13.984 -4.916 1.00 93.81 106 ASP A C 1
ATOM 748 O O . ASP A 1 106 ? 2.437 -12.828 -4.487 1.00 93.81 106 ASP A O 1
ATOM 752 N N . ASP A 1 107 ? 1.261 -14.378 -5.624 1.00 96.44 107 ASP A N 1
ATOM 753 C CA . ASP A 1 107 ? 0.083 -13.528 -5.773 1.00 96.44 107 ASP A CA 1
ATOM 754 C C . ASP A 1 107 ? -0.584 -13.371 -4.405 1.00 96.44 107 ASP A C 1
ATOM 756 O O . ASP A 1 107 ? -1.041 -14.334 -3.784 1.00 96.44 107 ASP A O 1
ATOM 760 N N . THR A 1 108 ? -0.630 -12.135 -3.915 1.00 98.31 108 THR A N 1
ATOM 761 C CA . THR A 1 108 ? -1.217 -11.842 -2.610 1.00 98.31 108 THR A CA 1
ATOM 762 C C . THR A 1 108 ? -2.742 -11.986 -2.674 1.00 98.31 108 THR A C 1
ATOM 764 O O . THR A 1 108 ? -3.371 -11.369 -3.535 1.00 98.31 108 THR A O 1
ATOM 767 N N . PRO A 1 109 ? -3.379 -12.730 -1.751 1.00 98.12 109 PRO A N 1
ATOM 768 C CA . PRO A 1 109 ? -4.832 -12.836 -1.698 1.00 98.12 109 PRO A CA 1
ATOM 769 C C . PRO A 1 109 ? -5.487 -11.483 -1.397 1.00 98.12 109 PRO A C 1
ATOM 771 O O . PRO A 1 109 ? -5.299 -10.915 -0.317 1.00 98.12 109 PRO A O 1
ATOM 774 N N . ILE A 1 110 ? -6.286 -10.981 -2.339 1.00 98.50 110 ILE A N 1
ATOM 775 C CA . ILE A 1 110 ? -7.007 -9.711 -2.209 1.00 98.50 110 ILE A CA 1
ATOM 776 C C . ILE A 1 110 ? -8.462 -9.967 -1.822 1.00 98.50 110 ILE A C 1
ATOM 778 O O . ILE A 1 110 ? -9.109 -10.876 -2.345 1.00 98.50 110 ILE A O 1
ATOM 782 N N . GLY A 1 111 ? -8.985 -9.158 -0.903 1.00 97.75 111 GLY A N 1
ATOM 783 C CA . GLY A 1 111 ? -10.365 -9.248 -0.442 1.00 97.75 111 GLY A CA 1
ATOM 784 C C . GLY A 1 111 ? -11.060 -7.896 -0.397 1.00 97.75 111 GLY A C 1
ATOM 785 O O . GLY A 1 111 ? -10.431 -6.858 -0.209 1.00 97.75 111 GLY A O 1
ATOM 786 N N . ALA A 1 112 ? -12.387 -7.926 -0.501 1.00 97.06 112 ALA A N 1
ATOM 787 C CA . ALA A 1 112 ? -13.205 -6.779 -0.138 1.00 97.06 112 ALA A CA 1
ATOM 788 C C . ALA A 1 112 ? -13.192 -6.581 1.393 1.00 97.06 112 ALA A C 1
ATOM 790 O O . ALA A 1 112 ? -13.184 -7.576 2.141 1.00 97.06 112 ALA A O 1
ATOM 791 N N . PRO A 1 113 ? -13.222 -5.324 1.873 1.00 96.94 113 PRO A N 1
ATOM 792 C CA . PRO A 1 113 ? -13.305 -5.032 3.298 1.00 96.94 113 PRO A CA 1
ATOM 793 C C . PRO A 1 113 ? -14.597 -5.582 3.907 1.00 96.94 113 PRO A C 1
ATOM 795 O O . PRO A 1 113 ? -15.650 -5.599 3.271 1.00 96.94 113 PRO A O 1
ATOM 798 N N . GLY A 1 114 ? -14.511 -6.038 5.156 1.00 94.69 114 GLY A N 1
ATOM 799 C CA . GLY A 1 114 ? -15.694 -6.383 5.941 1.00 94.69 114 GLY A CA 1
ATOM 800 C C . GLY A 1 114 ? -16.301 -5.166 6.654 1.00 94.69 114 GLY A C 1
ATOM 801 O O . GLY A 1 114 ? -15.918 -4.029 6.379 1.00 94.69 114 GLY A O 1
ATOM 802 N N . PRO A 1 115 ? -17.274 -5.379 7.556 1.00 95.12 115 PRO A N 1
ATOM 803 C CA . PRO A 1 115 ? -18.030 -4.290 8.164 1.00 95.12 115 PRO A CA 1
ATOM 804 C C . PRO A 1 115 ? -17.205 -3.471 9.169 1.00 95.12 115 PRO A C 1
ATOM 806 O O . PRO A 1 115 ? -16.236 -3.950 9.766 1.00 95.12 115 PRO A O 1
ATOM 809 N N . THR A 1 116 ? -17.664 -2.245 9.430 1.00 97.75 116 THR A N 1
ATOM 810 C CA . THR A 1 116 ? -17.188 -1.409 10.542 1.00 97.75 116 THR A CA 1
ATOM 811 C C . THR A 1 116 ? -17.197 -2.179 11.868 1.00 97.75 116 THR A C 1
ATOM 813 O O . THR A 1 116 ? -18.072 -3.002 12.133 1.00 97.75 116 THR A O 1
ATOM 816 N N . GLY A 1 117 ? -16.199 -1.919 12.712 1.00 97.88 117 GLY A N 1
ATOM 817 C CA . GLY A 1 117 ? -15.973 -2.598 13.988 1.00 97.88 117 GLY A CA 1
ATOM 818 C C . GLY A 1 117 ? -15.148 -3.883 13.873 1.00 97.88 117 GLY A C 1
ATOM 819 O O . GLY A 1 117 ? -14.616 -4.357 14.880 1.00 97.88 117 GLY A 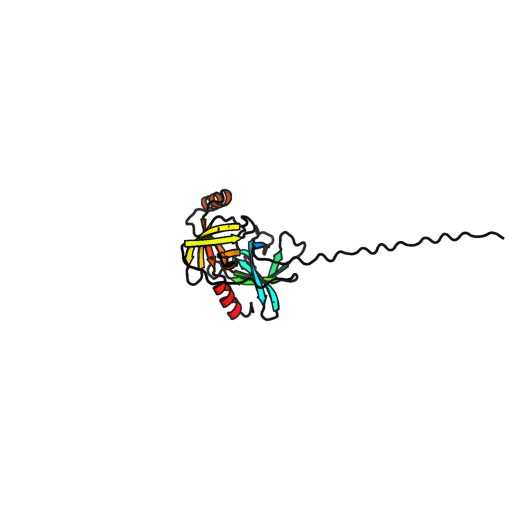O 1
ATOM 820 N N . GLN A 1 118 ? -14.970 -4.438 12.670 1.00 97.88 118 GLN A N 1
ATOM 821 C CA . GLN A 1 118 ? -14.099 -5.593 12.477 1.00 97.88 118 GLN A CA 1
ATOM 822 C C . GLN A 1 118 ? -12.646 -5.254 12.837 1.00 97.88 118 GLN A C 1
ATOM 824 O O . GLN A 1 118 ? -12.113 -4.228 12.425 1.00 97.88 118 GLN A O 1
ATOM 829 N N . THR A 1 119 ? -11.978 -6.144 13.578 1.00 98.50 119 THR A N 1
ATOM 830 C CA . THR A 1 119 ? -10.534 -6.022 13.818 1.00 98.50 119 THR A CA 1
ATOM 831 C C . THR A 1 119 ? -9.756 -6.394 12.564 1.00 98.50 119 THR A C 1
ATOM 833 O O . THR A 1 119 ? -9.915 -7.497 12.036 1.00 98.50 119 THR A O 1
ATOM 836 N N . VAL A 1 120 ? -8.875 -5.491 12.162 1.00 98.69 120 VAL A N 1
ATOM 837 C CA . VAL A 1 120 ? -7.926 -5.619 11.056 1.00 98.69 120 VAL A CA 1
ATOM 838 C C . VAL A 1 120 ? -6.528 -5.297 11.569 1.00 98.69 120 VAL A C 1
ATOM 840 O O . VAL A 1 120 ? -6.372 -4.680 12.628 1.00 98.69 120 VAL A O 1
ATOM 843 N N . CYS A 1 121 ? -5.504 -5.730 10.846 1.00 98.62 121 CYS A N 1
ATOM 844 C CA . CYS A 1 121 ? -4.119 -5.481 11.219 1.00 98.62 121 CYS A CA 1
ATOM 845 C C . CYS A 1 121 ? -3.327 -4.983 10.027 1.00 98.62 121 CYS A C 1
ATOM 847 O O . CYS A 1 121 ? -3.444 -5.564 8.954 1.00 98.62 121 CYS A O 1
ATOM 849 N N . LYS A 1 122 ? -2.474 -3.980 10.221 1.00 98.38 122 LYS A N 1
ATOM 850 C CA . LYS A 1 122 ? -1.474 -3.620 9.219 1.00 98.38 122 LYS A CA 1
ATOM 851 C C . LYS A 1 122 ? -0.102 -4.161 9.581 1.00 98.38 122 LYS A C 1
ATOM 853 O O . LYS A 1 122 ? 0.177 -4.361 10.762 1.00 98.38 122 LYS A O 1
ATOM 858 N N . VAL A 1 123 ? 0.744 -4.381 8.579 1.00 98.31 123 VAL A N 1
ATOM 859 C CA . VAL A 1 123 ? 2.142 -4.804 8.762 1.00 98.31 123 VAL A CA 1
ATOM 860 C C . VAL A 1 123 ? 3.054 -3.829 8.028 1.00 98.31 123 VAL A C 1
ATOM 862 O O . VAL A 1 123 ? 3.109 -3.863 6.808 1.00 98.31 123 VAL A O 1
ATOM 865 N N . GLY A 1 124 ? 3.724 -2.933 8.754 1.00 96.06 124 GLY A N 1
ATOM 866 C CA . GLY A 1 124 ? 4.581 -1.890 8.176 1.00 96.06 124 GLY A CA 1
ATOM 867 C C . GLY A 1 124 ? 6.048 -2.003 8.576 1.00 96.06 124 GLY A C 1
ATOM 868 O O . GLY A 1 124 ? 6.354 -2.539 9.644 1.00 96.06 124 GLY A O 1
ATOM 869 N N . ARG A 1 125 ? 6.958 -1.458 7.756 1.00 94.25 125 ARG A N 1
ATOM 870 C CA . ARG A 1 125 ? 8.409 -1.506 8.028 1.00 94.25 125 ARG A CA 1
ATOM 871 C C . ARG A 1 125 ? 8.828 -0.809 9.326 1.00 94.25 125 ARG A C 1
ATOM 873 O O . ARG A 1 125 ? 9.868 -1.153 9.879 1.00 94.25 125 ARG A O 1
ATOM 880 N N . MET A 1 126 ? 8.066 0.178 9.807 1.00 93.50 126 MET A N 1
ATOM 881 C CA . MET A 1 126 ? 8.446 0.973 10.980 1.00 93.50 126 MET A CA 1
ATOM 882 C C . MET A 1 126 ? 7.800 0.452 12.256 1.00 93.50 126 MET A C 1
ATOM 884 O O . MET A 1 126 ? 8.453 0.355 13.297 1.00 93.50 126 MET A O 1
ATOM 888 N N . THR A 1 127 ? 6.511 0.120 12.198 1.00 94.44 127 THR A N 1
ATOM 889 C CA . THR A 1 127 ? 5.762 -0.307 13.393 1.00 94.44 127 THR A CA 1
ATOM 890 C C . THR A 1 127 ? 5.585 -1.812 13.519 1.00 94.44 127 THR A C 1
ATOM 892 O O . THR A 1 127 ? 5.189 -2.279 14.590 1.00 94.44 127 THR A O 1
ATOM 895 N N . GLY A 1 128 ? 5.914 -2.581 12.479 1.00 95.44 128 GLY A N 1
ATOM 896 C CA . GLY A 1 128 ? 5.605 -4.002 12.407 1.00 95.44 128 GLY A CA 1
ATOM 897 C C . GLY A 1 128 ? 4.097 -4.231 12.313 1.00 95.44 128 GLY A C 1
ATOM 898 O O . GLY A 1 128 ? 3.380 -3.475 11.653 1.00 95.44 128 GLY A O 1
ATOM 899 N N . ARG A 1 129 ? 3.606 -5.286 12.974 1.00 97.56 129 ARG A N 1
ATOM 900 C CA . ARG A 1 129 ? 2.175 -5.606 13.013 1.00 97.56 129 ARG A CA 1
ATOM 901 C C . ARG A 1 129 ? 1.450 -4.782 14.079 1.00 97.56 129 ARG A C 1
ATOM 903 O O . ARG A 1 129 ? 1.718 -4.944 15.268 1.00 97.56 129 ARG A O 1
ATOM 910 N N . THR A 1 130 ? 0.474 -3.979 13.669 1.00 98.12 130 THR A N 1
ATOM 911 C CA . THR A 1 130 ? -0.430 -3.241 14.567 1.00 98.12 130 THR A CA 1
ATOM 912 C C . THR A 1 130 ? -1.879 -3.504 14.173 1.00 98.12 130 THR A C 1
ATOM 914 O O . THR A 1 130 ? -2.180 -3.701 12.999 1.00 98.12 130 THR A O 1
ATOM 917 N N . CYS A 1 131 ? -2.788 -3.562 15.147 1.00 98.38 131 CYS A N 1
ATOM 918 C CA . CYS A 1 131 ? -4.176 -3.960 14.914 1.00 98.38 131 CYS A CA 1
ATOM 919 C C . CYS A 1 131 ? -5.159 -2.980 15.548 1.00 98.38 131 CYS A C 1
ATOM 921 O O . CYS A 1 131 ? -4.849 -2.340 16.553 1.00 98.38 131 CYS A O 1
ATOM 923 N N . GLY A 1 132 ? -6.356 -2.907 14.979 1.00 98.00 132 GLY A N 1
ATOM 924 C CA . GLY A 1 132 ? -7.422 -2.044 15.464 1.00 98.00 132 GLY A CA 1
ATOM 925 C C . GLY A 1 132 ? -8.733 -2.247 14.708 1.00 98.00 132 GLY A C 1
ATOM 926 O O . GLY A 1 132 ? -8.797 -3.078 13.798 1.00 98.00 132 GLY A O 1
ATOM 927 N N . PRO A 1 133 ? -9.804 -1.546 15.105 1.00 98.19 133 PRO A N 1
ATOM 928 C CA . PRO A 1 133 ? -11.092 -1.652 14.440 1.00 98.19 133 PRO A CA 1
ATOM 929 C C . PRO A 1 133 ? -11.108 -0.871 13.120 1.00 98.19 133 PRO A C 1
ATOM 931 O O . PRO A 1 133 ? -10.553 0.228 13.031 1.00 98.19 133 PRO A O 1
ATOM 934 N N . VAL A 1 134 ? -11.820 -1.407 12.128 1.00 98.44 134 VAL A N 1
ATOM 935 C CA . VAL A 1 134 ? -12.355 -0.622 11.009 1.00 98.44 134 VAL A CA 1
ATOM 936 C C . VAL A 1 134 ? -13.349 0.391 11.573 1.00 98.44 134 VAL A C 1
ATOM 938 O O . VAL A 1 134 ? -14.228 0.035 12.355 1.00 98.44 134 VAL A O 1
ATOM 941 N N . VAL A 1 135 ? -13.204 1.650 11.186 1.00 98.06 135 VAL A N 1
ATOM 942 C CA . VAL A 1 135 ? -14.040 2.778 11.616 1.00 98.06 135 VAL A CA 1
ATOM 943 C C . VAL A 1 135 ? -15.011 3.185 10.511 1.00 98.06 135 VAL A C 1
ATOM 945 O O . VAL A 1 135 ? -16.156 3.522 10.803 1.00 98.06 135 VAL A O 1
ATOM 948 N N . ALA A 1 136 ? -14.588 3.105 9.250 1.00 97.62 136 ALA A N 1
ATOM 949 C CA . ALA A 1 136 ? -15.435 3.377 8.096 1.00 97.62 136 ALA A CA 1
ATOM 950 C C . ALA A 1 136 ? -14.976 2.572 6.875 1.00 97.62 136 ALA A C 1
ATOM 952 O O . ALA A 1 136 ? -13.813 2.183 6.775 1.00 97.62 136 ALA A O 1
ATOM 953 N N . VAL A 1 137 ? -15.899 2.353 5.941 1.00 97.88 137 VAL A N 1
ATOM 954 C CA . VAL A 1 137 ? -15.637 1.771 4.622 1.00 97.88 137 VAL A CA 1
ATOM 955 C C . VAL A 1 137 ? -16.410 2.595 3.600 1.00 97.88 137 VAL A C 1
ATOM 957 O O . VAL A 1 137 ? -17.601 2.840 3.789 1.00 97.88 137 VAL A O 1
ATOM 960 N N . THR A 1 138 ? -15.739 3.020 2.537 1.00 96.38 138 THR A N 1
ATOM 961 C CA . THR A 1 138 ? -16.336 3.713 1.391 1.00 96.38 138 THR A CA 1
ATOM 962 C C . THR A 1 138 ? -16.204 2.850 0.133 1.00 96.38 138 THR A C 1
ATOM 964 O O . THR A 1 138 ? -15.729 1.705 0.163 1.00 96.38 138 THR A O 1
ATOM 967 N N . ASP A 1 139 ? -16.619 3.393 -1.010 1.00 96.06 139 ASP A N 1
ATOM 968 C CA . ASP A 1 139 ? -16.459 2.712 -2.294 1.00 96.06 139 ASP A CA 1
ATOM 969 C C . ASP A 1 139 ? -14.991 2.454 -2.650 1.00 96.06 139 ASP A C 1
ATOM 971 O O . ASP A 1 139 ? -14.702 1.451 -3.312 1.00 96.06 139 ASP A O 1
ATOM 975 N N . THR A 1 140 ? -14.076 3.303 -2.174 1.00 96.81 140 THR A N 1
ATOM 976 C CA . THR A 1 140 ? -12.649 3.296 -2.530 1.00 96.81 140 THR A CA 1
ATOM 977 C C . THR A 1 140 ? -11.699 3.159 -1.348 1.00 96.81 140 THR A C 1
ATOM 979 O O . THR A 1 140 ? -10.546 2.806 -1.568 1.00 96.81 140 THR A O 1
ATOM 982 N N . GLU A 1 141 ? -12.144 3.365 -0.109 1.00 97.50 141 GLU A N 1
ATOM 983 C CA . GLU A 1 141 ? -11.265 3.427 1.063 1.00 97.50 141 GLU A CA 1
ATOM 984 C C . GLU A 1 141 ? -11.788 2.597 2.246 1.00 97.50 141 GLU A C 1
ATOM 986 O O . GLU A 1 141 ? -12.985 2.352 2.410 1.00 97.50 141 GLU A O 1
ATOM 991 N N . VAL A 1 142 ? -10.863 2.189 3.110 1.00 98.31 142 VAL A N 1
ATOM 992 C CA . VAL A 1 142 ? -11.103 1.659 4.453 1.00 98.31 142 VAL A CA 1
ATOM 993 C C . VAL A 1 142 ? -10.419 2.596 5.435 1.00 98.31 142 VAL A C 1
ATOM 995 O O . VAL A 1 142 ? -9.246 2.912 5.266 1.00 98.31 142 VAL A O 1
ATOM 998 N N . VAL A 1 143 ? -11.117 3.004 6.488 1.00 97.94 143 VAL A N 1
ATOM 999 C CA . VAL A 1 143 ? -10.526 3.761 7.595 1.00 97.94 143 VAL A CA 1
ATOM 1000 C C . VAL A 1 143 ? -10.420 2.842 8.801 1.00 97.94 143 VAL A C 1
ATOM 1002 O O . VAL A 1 143 ? -11.410 2.220 9.188 1.00 97.94 143 VAL A O 1
ATOM 1005 N N . ALA A 1 144 ? -9.247 2.756 9.424 1.00 97.88 144 ALA A N 1
ATOM 1006 C CA . ALA A 1 144 ? -9.023 1.964 10.634 1.00 97.88 144 ALA A CA 1
ATOM 1007 C C . ALA A 1 144 ? -8.284 2.771 11.705 1.00 97.88 144 ALA A C 1
ATOM 1009 O O . ALA A 1 144 ? -7.508 3.671 11.388 1.00 97.88 144 ALA A O 1
ATOM 1010 N N . LYS A 1 145 ? -8.511 2.442 12.983 1.00 96.88 145 LYS A N 1
ATOM 1011 C CA . LYS A 1 145 ? -7.821 3.092 14.108 1.00 96.88 145 LYS A CA 1
ATOM 1012 C C . LYS A 1 145 ? -6.700 2.213 14.651 1.00 96.88 145 LYS A C 1
ATOM 1014 O O . LYS A 1 145 ? -6.972 1.289 15.413 1.00 96.88 145 LYS A O 1
ATOM 1019 N N . LEU A 1 146 ? -5.451 2.493 14.292 1.00 96.69 146 LEU A N 1
ATOM 1020 C CA . LEU A 1 146 ? -4.291 1.665 14.650 1.00 96.69 146 LEU A CA 1
ATOM 1021 C C . LEU A 1 146 ? -3.004 2.493 14.740 1.00 96.69 146 LEU A C 1
ATOM 1023 O O . LEU A 1 146 ? -2.955 3.631 14.286 1.00 96.69 146 LEU A O 1
ATOM 1027 N N . ALA A 1 147 ? -1.963 1.943 15.365 1.00 94.81 147 ALA A N 1
ATOM 1028 C CA . ALA A 1 147 ? -0.673 2.623 15.475 1.00 94.81 147 ALA A CA 1
ATOM 1029 C C . ALA A 1 147 ? 0.108 2.546 14.154 1.00 94.81 147 ALA A C 1
ATOM 1031 O O . ALA A 1 147 ? 0.153 1.496 13.505 1.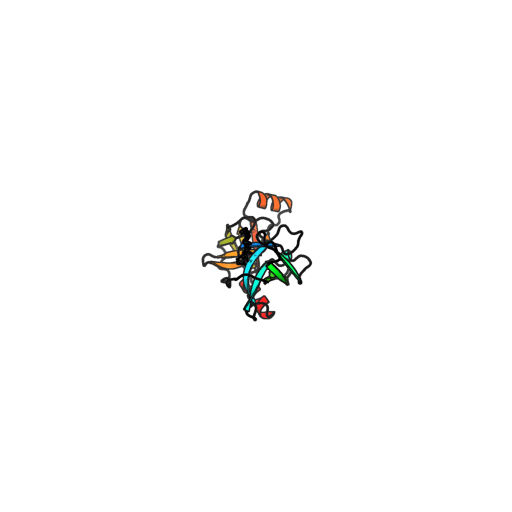00 94.81 147 ALA A O 1
ATOM 1032 N N . LEU A 1 148 ? 0.743 3.650 13.774 1.00 93.50 148 LEU A N 1
ATOM 1033 C CA . LEU A 1 148 ? 1.537 3.780 12.557 1.00 93.50 148 LEU A CA 1
ATOM 1034 C C . LEU A 1 148 ? 2.667 4.786 12.759 1.00 93.50 148 LEU A C 1
ATOM 1036 O O . LEU A 1 148 ? 2.669 5.547 13.726 1.00 93.50 148 LEU A O 1
ATOM 1040 N N . PHE A 1 149 ? 3.629 4.774 11.846 1.00 91.75 149 PHE A N 1
ATOM 1041 C CA . PHE A 1 149 ? 4.737 5.717 11.824 1.00 91.75 149 PHE A CA 1
ATOM 1042 C C . PHE A 1 149 ? 5.063 6.099 10.373 1.00 91.75 149 PHE A C 1
ATOM 1044 O O . PHE A 1 149 ? 4.885 5.256 9.487 1.00 91.75 149 PHE A O 1
ATOM 1051 N N . PRO A 1 150 ? 5.549 7.326 10.100 1.00 89.31 150 PRO A N 1
ATOM 1052 C CA . PRO A 1 150 ? 6.056 7.687 8.779 1.00 89.31 150 PRO A CA 1
ATOM 1053 C C . PRO A 1 150 ? 7.030 6.639 8.231 1.00 89.31 150 PRO A C 1
ATOM 1055 O O . PRO A 1 150 ? 8.004 6.288 8.888 1.00 89.31 150 PRO A O 1
ATOM 1058 N N . GLY A 1 151 ? 6.728 6.117 7.045 1.00 91.19 151 GLY A N 1
ATOM 1059 C CA . GLY A 1 151 ? 7.420 4.987 6.420 1.00 91.19 151 GLY A CA 1
ATOM 1060 C C . GLY A 1 151 ? 6.647 3.666 6.448 1.00 91.19 151 GLY A C 1
ATOM 1061 O O . GLY A 1 151 ? 6.955 2.747 5.694 1.00 91.19 151 GLY A O 1
ATOM 1062 N N . ASP A 1 152 ? 5.569 3.578 7.226 1.00 95.94 152 ASP A N 1
ATOM 1063 C CA . ASP A 1 152 ? 4.587 2.504 7.068 1.00 95.94 152 ASP A CA 1
ATOM 1064 C C . ASP A 1 152 ? 3.686 2.682 5.833 1.00 95.94 152 ASP A C 1
ATOM 1066 O O . ASP A 1 152 ? 2.852 1.816 5.566 1.00 95.94 152 ASP A O 1
ATOM 1070 N N . SER A 1 153 ? 3.804 3.793 5.100 1.00 95.81 153 SER A N 1
ATOM 1071 C CA . SER A 1 153 ? 3.082 4.028 3.847 1.00 95.81 153 SER A CA 1
ATOM 1072 C C . SER A 1 153 ? 3.195 2.824 2.917 1.00 95.81 153 SER A C 1
ATOM 1074 O O . SER A 1 153 ? 4.248 2.201 2.818 1.00 95.81 153 SER A O 1
ATOM 1076 N N . GLY A 1 154 ? 2.095 2.458 2.275 1.00 98.06 154 GLY A N 1
ATOM 1077 C CA . GLY A 1 154 ? 1.968 1.277 1.429 1.00 98.06 154 GLY A CA 1
ATOM 1078 C C . GLY A 1 154 ? 1.703 -0.027 2.181 1.00 98.06 154 GLY A C 1
ATOM 1079 O O . GLY A 1 154 ? 1.303 -0.989 1.544 1.00 98.06 154 GLY A O 1
ATOM 1080 N N . SER A 1 155 ? 1.845 -0.091 3.511 1.00 98.50 155 SER A N 1
ATOM 1081 C CA . SER A 1 155 ? 1.687 -1.356 4.255 1.00 98.50 155 SER A CA 1
ATOM 1082 C C . SER A 1 155 ? 0.318 -2.025 4.061 1.00 98.50 155 SER A C 1
ATOM 1084 O O . SER A 1 155 ? -0.701 -1.330 4.087 1.00 98.50 155 SER A O 1
ATOM 1086 N N . PRO A 1 156 ? 0.254 -3.367 3.928 1.00 98.81 156 PRO A N 1
ATOM 1087 C CA . PRO A 1 156 ? -1.008 -4.080 3.772 1.00 98.81 156 PRO A CA 1
ATOM 1088 C C . PRO A 1 156 ? -1.869 -3.949 5.018 1.00 98.81 156 PRO A C 1
ATOM 1090 O O . PRO A 1 156 ? -1.389 -4.193 6.126 1.00 98.81 156 PRO A O 1
ATOM 1093 N N . LEU A 1 157 ? -3.156 -3.674 4.824 1.00 98.81 157 LEU A N 1
ATOM 1094 C CA . LEU A 1 157 ? -4.207 -3.903 5.805 1.00 98.81 157 LEU A CA 1
ATOM 1095 C C . LEU A 1 157 ? -4.803 -5.290 5.571 1.00 98.81 157 LEU A C 1
ATOM 1097 O O . LEU A 1 157 ? -5.359 -5.565 4.511 1.00 98.81 157 LEU A O 1
ATOM 1101 N N . ILE A 1 158 ? -4.683 -6.153 6.570 1.00 98.75 158 ILE A N 1
ATOM 1102 C CA . ILE A 1 158 ? -5.019 -7.571 6.507 1.00 98.75 158 ILE A CA 1
ATOM 1103 C C . ILE A 1 158 ? -6.205 -7.838 7.428 1.00 98.75 158 ILE A C 1
ATOM 1105 O O . ILE A 1 158 ? -6.210 -7.437 8.600 1.00 98.75 158 ILE A O 1
ATOM 1109 N N . ASP A 1 159 ? -7.209 -8.530 6.909 1.00 98.25 159 ASP A N 1
ATOM 1110 C CA . ASP A 1 159 ? -8.368 -8.944 7.689 1.00 98.25 159 ASP A CA 1
ATOM 1111 C C . ASP A 1 159 ? -8.145 -10.278 8.433 1.00 98.25 159 ASP A C 1
ATOM 1113 O O . ASP A 1 159 ? -7.068 -10.875 8.422 1.00 98.25 159 ASP A O 1
ATOM 1117 N N . ARG A 1 160 ? -9.184 -10.776 9.112 1.00 96.50 160 ARG A N 1
ATOM 1118 C CA . ARG A 1 160 ? -9.108 -12.040 9.869 1.00 96.50 160 ARG A CA 1
ATOM 1119 C C . ARG A 1 160 ? -9.007 -13.291 8.991 1.00 96.50 160 ARG A C 1
ATOM 1121 O O . ARG A 1 160 ? -8.644 -14.342 9.506 1.00 96.50 160 ARG A O 1
ATOM 1128 N N . ARG A 1 161 ? -9.349 -13.190 7.704 1.00 97.38 161 ARG A N 1
ATOM 1129 C CA . ARG A 1 161 ? -9.228 -14.276 6.719 1.00 97.38 161 ARG A CA 1
ATOM 1130 C C . ARG A 1 161 ? -7.809 -14.350 6.147 1.00 97.38 161 ARG A C 1
ATOM 1132 O O . ARG A 1 161 ? -7.500 -15.305 5.446 1.00 97.38 161 ARG A O 1
ATOM 1139 N N . GLY A 1 162 ? -6.962 -13.361 6.441 1.00 97.38 162 GLY A N 1
ATOM 1140 C CA . GLY A 1 162 ? -5.629 -13.237 5.860 1.00 97.38 162 GLY A CA 1
ATOM 1141 C C . GLY A 1 162 ? -5.629 -12.552 4.493 1.00 97.38 162 GLY A C 1
ATOM 1142 O O . GLY A 1 162 ? -4.611 -12.592 3.811 1.00 97.38 162 GLY A O 1
ATOM 1143 N N . LEU A 1 163 ? -6.740 -11.926 4.091 1.00 98.62 163 LEU A N 1
ATOM 1144 C CA . LEU A 1 163 ? -6.825 -11.195 2.829 1.00 98.62 163 LEU A CA 1
ATOM 1145 C C . LEU A 1 163 ? -6.320 -9.766 3.018 1.00 98.62 163 LEU A C 1
ATOM 1147 O O . LEU A 1 163 ? -6.659 -9.113 4.012 1.00 98.62 163 LEU A O 1
ATOM 1151 N N . VAL A 1 164 ? -5.562 -9.261 2.045 1.00 98.81 164 VAL A N 1
ATOM 1152 C CA . VAL A 1 164 ? -5.236 -7.834 1.966 1.00 98.81 164 VAL A CA 1
ATOM 1153 C C . VAL A 1 164 ? -6.461 -7.091 1.441 1.00 98.81 164 VAL A C 1
ATOM 1155 O O . VAL A 1 164 ? -6.959 -7.377 0.353 1.00 98.81 164 VAL A O 1
ATOM 1158 N N . ILE A 1 165 ? -6.955 -6.144 2.235 1.00 98.81 165 ILE A N 1
ATOM 1159 C CA . ILE A 1 165 ? -8.159 -5.352 1.940 1.00 98.81 165 ILE A CA 1
ATOM 1160 C C . ILE A 1 165 ? -7.843 -3.888 1.611 1.00 98.81 165 ILE A C 1
ATOM 1162 O O . ILE A 1 165 ? -8.710 -3.165 1.128 1.00 98.81 165 ILE A O 1
ATOM 1166 N N . GLY A 1 166 ? -6.606 -3.445 1.837 1.00 98.69 166 GLY A N 1
ATOM 1167 C CA . GLY A 1 166 ? -6.135 -2.105 1.495 1.00 98.69 166 GLY A CA 1
ATOM 1168 C C . GLY A 1 166 ? -4.644 -1.925 1.748 1.00 98.69 166 GLY A C 1
ATOM 1169 O O . GLY A 1 166 ? -3.995 -2.824 2.286 1.00 98.69 166 GLY A O 1
ATOM 1170 N N . ILE A 1 167 ? -4.108 -0.767 1.373 1.00 98.81 167 ILE A N 1
ATOM 1171 C CA . ILE A 1 167 ? -2.713 -0.370 1.625 1.00 98.81 167 ILE A CA 1
ATOM 1172 C C . ILE A 1 167 ? -2.679 0.970 2.358 1.00 98.81 167 ILE A C 1
ATOM 1174 O O . ILE A 1 167 ? -3.537 1.803 2.107 1.00 98.81 167 ILE A O 1
ATOM 1178 N N . LEU A 1 168 ? -1.757 1.194 3.299 1.00 98.38 168 LEU A N 1
ATOM 1179 C CA . LEU A 1 168 ? -1.745 2.444 4.073 1.00 98.38 168 LEU A CA 1
ATOM 1180 C C . LEU A 1 168 ? -1.419 3.637 3.169 1.00 98.38 168 LEU A C 1
ATOM 1182 O O . LEU A 1 168 ? -0.336 3.680 2.597 1.00 98.38 168 LEU A O 1
ATOM 1186 N N . SER A 1 169 ? -2.301 4.631 3.110 1.00 96.75 169 SER A N 1
ATOM 1187 C CA . SER A 1 169 ? -2.036 5.884 2.392 1.00 96.75 169 SER A CA 1
ATOM 1188 C C . SER A 1 169 ? -1.649 6.996 3.361 1.00 96.75 169 SER A C 1
ATOM 1190 O O . SER A 1 169 ? -0.535 7.513 3.322 1.00 96.75 169 SER A O 1
ATOM 1192 N N . ARG A 1 170 ? -2.554 7.342 4.281 1.00 93.00 170 ARG A N 1
ATOM 1193 C CA . ARG A 1 170 ? -2.448 8.566 5.084 1.00 93.00 170 ARG A CA 1
ATOM 1194 C C . ARG A 1 170 ? -3.125 8.431 6.437 1.00 93.00 170 ARG A C 1
ATOM 1196 O O . ARG A 1 170 ? -3.830 7.462 6.710 1.00 93.00 170 ARG A O 1
ATOM 1203 N N . THR A 1 171 ? -2.914 9.426 7.288 1.00 90.38 171 THR A N 1
ATOM 1204 C CA . THR A 1 171 ? -3.697 9.620 8.511 1.00 90.38 171 THR A CA 1
ATOM 1205 C C . THR A 1 171 ? -4.875 10.552 8.243 1.00 90.38 171 THR A C 1
ATOM 1207 O O . THR A 1 171 ? -4.706 11.559 7.560 1.00 90.38 171 THR A O 1
ATOM 1210 N N . ASP A 1 172 ? -6.032 10.257 8.831 1.00 78.69 172 ASP A N 1
ATOM 1211 C CA . ASP A 1 172 ? -7.269 11.057 8.748 1.00 78.69 172 ASP A CA 1
ATOM 1212 C C . ASP A 1 172 ? -7.430 12.054 9.906 1.00 78.69 172 ASP A C 1
ATOM 1214 O O . ASP A 1 172 ? -8.453 12.730 10.045 1.00 78.69 172 ASP A O 1
ATOM 1218 N N . GLU A 1 173 ? -6.449 12.129 10.802 1.00 66.38 173 GLU A N 1
ATOM 1219 C CA . GLU A 1 173 ? -6.540 13.020 11.949 1.00 66.38 173 GLU A CA 1
ATOM 1220 C C . GLU A 1 173 ? -6.422 14.482 11.511 1.00 66.38 173 GLU A C 1
ATOM 1222 O O . GLU A 1 173 ? -5.467 14.867 10.839 1.00 66.38 173 GLU A O 1
ATOM 1227 N N . HIS A 1 174 ? -7.343 15.327 11.989 1.00 62.16 174 HIS A N 1
ATOM 1228 C CA . HIS A 1 174 ? -7.199 16.790 12.000 1.00 62.16 174 HIS A CA 1
ATOM 1229 C C . HIS A 1 174 ? -6.152 17.215 13.050 1.00 62.16 174 HIS A C 1
ATOM 1231 O O . HIS A 1 174 ? -6.385 18.079 13.895 1.00 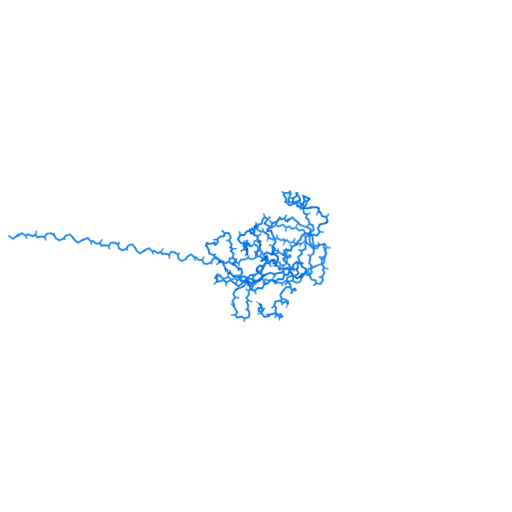62.16 174 HIS A O 1
ATOM 1237 N N . ALA A 1 175 ? -5.017 16.527 13.057 1.00 62.44 175 ALA A N 1
ATOM 1238 C CA . ALA A 1 175 ? -3.904 16.746 13.950 1.00 62.44 175 ALA A CA 1
ATOM 1239 C C . ALA A 1 175 ? -2.887 17.643 13.244 1.00 62.44 175 ALA A C 1
ATOM 1241 O O . ALA A 1 175 ? -2.581 17.477 12.063 1.00 62.44 175 ALA A O 1
ATOM 1242 N N . THR A 1 176 ? -2.336 18.603 13.980 1.00 72.94 176 THR A N 1
ATOM 1243 C CA . THR A 1 176 ? -1.148 19.329 13.520 1.00 72.94 176 THR A CA 1
ATOM 1244 C C . THR A 1 176 ? -0.010 18.336 13.259 1.00 72.94 176 THR A C 1
ATOM 1246 O O . THR A 1 176 ? 0.048 17.294 13.921 1.00 72.94 176 THR A O 1
ATOM 1249 N N . PRO A 1 177 ? 0.963 18.662 12.387 1.00 75.94 177 PRO A N 1
ATOM 1250 C CA . PRO A 1 177 ? 2.118 17.797 12.163 1.00 75.94 177 PRO A CA 1
ATOM 1251 C C . PRO A 1 177 ? 2.783 17.341 13.471 1.00 75.94 177 PRO A C 1
ATOM 1253 O O . PRO A 1 177 ? 3.078 16.163 13.633 1.00 75.94 177 PRO A O 1
ATOM 1256 N N . ALA A 1 178 ? 2.938 18.237 14.452 1.00 75.62 178 ALA A N 1
ATOM 1257 C CA . ALA A 1 178 ? 3.527 17.913 15.753 1.00 75.62 178 ALA A CA 1
ATOM 1258 C C . ALA A 1 178 ? 2.728 16.857 16.542 1.00 75.62 178 ALA A C 1
ATOM 1260 O O . ALA A 1 178 ? 3.318 15.979 17.173 1.00 75.62 178 ALA A O 1
ATOM 1261 N N . GLN A 1 179 ? 1.396 16.914 16.497 1.00 75.38 179 GLN A N 1
ATOM 1262 C CA . GLN A 1 179 ? 0.532 15.920 17.138 1.00 75.38 179 GLN A CA 1
ATOM 1263 C C . GLN A 1 179 ? 0.633 14.567 16.433 1.00 75.38 179 GLN A C 1
ATOM 1265 O O . GLN A 1 179 ? 0.782 13.554 17.113 1.00 75.38 179 GLN A O 1
ATOM 1270 N N . THR A 1 180 ? 0.646 14.555 15.098 1.00 74.00 180 THR A N 1
ATOM 1271 C CA . THR A 1 180 ? 0.851 13.335 14.305 1.00 74.00 180 THR A CA 1
ATOM 1272 C C . THR A 1 180 ? 2.196 12.689 14.632 1.00 74.00 180 THR A C 1
ATOM 1274 O O . THR A 1 180 ? 2.260 11.494 14.907 1.00 74.00 180 THR A O 1
ATOM 1277 N N . TRP A 1 181 ? 3.268 13.483 14.704 1.00 79.00 181 TRP A N 1
ATOM 1278 C CA . TRP A 1 181 ? 4.598 13.004 15.086 1.00 79.00 181 TRP A CA 1
ATOM 1279 C C . TRP A 1 181 ? 4.648 12.486 16.524 1.00 79.00 181 TRP A C 1
ATOM 1281 O O . TRP A 1 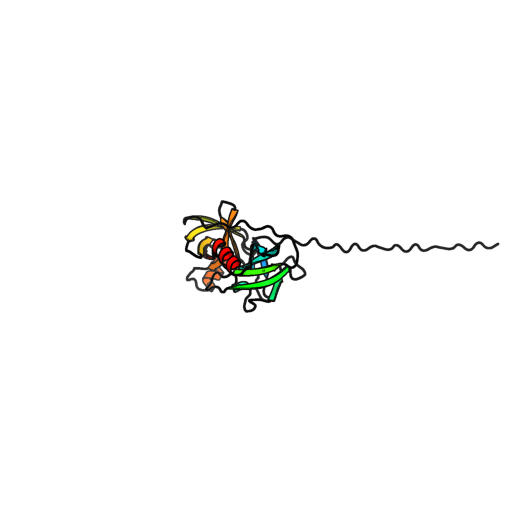181 ? 5.224 11.430 16.775 1.00 79.00 181 TRP A O 1
ATOM 1291 N N . SER A 1 182 ? 4.028 13.185 17.476 1.00 80.25 182 SER A N 1
ATOM 1292 C CA . SER A 1 182 ? 3.961 12.733 18.870 1.00 80.25 182 SER A CA 1
ATOM 1293 C C . SER A 1 182 ? 3.189 11.417 19.005 1.00 80.25 182 SER A C 1
ATOM 1295 O O . SER A 1 182 ? 3.648 10.496 19.688 1.00 80.25 182 SER A O 1
ATOM 1297 N N . ALA A 1 183 ? 2.048 11.293 18.325 1.00 78.81 183 ALA A N 1
ATOM 1298 C CA . ALA A 1 183 ? 1.257 10.070 18.301 1.00 78.81 183 ALA A CA 1
ATOM 1299 C C . ALA A 1 183 ? 2.049 8.908 17.690 1.00 78.81 183 ALA A C 1
ATOM 1301 O O . ALA A 1 183 ? 2.117 7.841 18.299 1.00 78.81 183 ALA A O 1
ATOM 1302 N N . ALA A 1 184 ? 2.732 9.142 16.569 1.00 80.25 184 ALA A N 1
ATOM 1303 C CA . ALA A 1 184 ? 3.597 8.160 15.928 1.00 80.25 184 ALA A CA 1
ATOM 1304 C C . ALA A 1 184 ? 4.743 7.708 16.858 1.00 80.25 184 ALA A C 1
ATOM 1306 O O . ALA A 1 184 ? 4.912 6.511 17.102 1.00 80.25 184 ALA A O 1
ATOM 1307 N N . LEU A 1 185 ? 5.486 8.649 17.457 1.00 83.81 185 LEU A N 1
ATOM 1308 C CA . LEU A 1 185 ? 6.591 8.362 18.389 1.00 83.81 185 LEU A CA 1
ATOM 1309 C C . LEU A 1 185 ? 6.133 7.578 19.622 1.00 83.81 185 LEU A C 1
ATOM 1311 O O . LEU A 1 185 ? 6.846 6.701 20.106 1.00 83.81 185 LEU A O 1
ATOM 1315 N N . THR A 1 186 ? 4.932 7.872 20.118 1.00 84.75 186 THR A N 1
ATOM 1316 C CA . THR A 1 186 ? 4.341 7.182 21.273 1.00 84.75 186 THR A CA 1
ATOM 1317 C C . THR A 1 186 ? 3.503 5.963 20.885 1.00 84.75 186 THR A C 1
ATOM 1319 O O . THR A 1 186 ? 2.866 5.366 21.753 1.00 84.75 186 THR A O 1
ATOM 1322 N N . ARG A 1 187 ? 3.499 5.578 19.598 1.00 86.44 187 ARG A N 1
ATOM 1323 C CA . ARG A 1 187 ? 2.693 4.488 19.022 1.00 86.44 187 ARG A CA 1
ATOM 1324 C C . ARG A 1 187 ? 1.215 4.546 19.427 1.00 86.44 187 ARG A C 1
ATOM 1326 O O . ARG A 1 187 ? 0.568 3.513 19.612 1.00 86.44 187 ARG A O 1
ATOM 1333 N N . ARG A 1 188 ? 0.665 5.749 19.581 1.00 89.50 188 ARG A N 1
ATOM 1334 C CA . ARG A 1 188 ? -0.762 5.933 19.857 1.00 89.50 188 ARG A CA 1
ATOM 1335 C C . ARG A 1 188 ? -1.570 5.572 18.607 1.00 89.50 188 ARG A C 1
ATOM 1337 O O . ARG A 1 188 ? -1.175 5.966 17.514 1.00 89.50 188 ARG A O 1
ATOM 1344 N N . PRO A 1 189 ? -2.689 4.837 18.736 1.00 92.38 189 PRO A N 1
ATOM 1345 C CA . PRO A 1 189 ? -3.546 4.541 17.596 1.00 92.38 189 PRO A CA 1
ATOM 1346 C C . PRO A 1 189 ? -4.150 5.803 16.984 1.00 92.38 189 PRO A C 1
ATOM 1348 O O . PRO A 1 189 ? -4.784 6.581 17.701 1.00 92.38 189 PRO A O 1
ATOM 1351 N N . GLN A 1 190 ? -4.015 5.937 15.668 1.00 92.62 190 GLN A N 1
ATOM 1352 C CA . GLN A 1 190 ? -4.528 7.053 14.881 1.00 92.62 190 GLN A CA 1
ATOM 1353 C C . GLN A 1 190 ? -5.562 6.575 13.868 1.00 92.62 190 GLN A C 1
ATOM 1355 O O . GLN A 1 190 ? -5.558 5.401 13.490 1.00 92.62 190 GLN A O 1
ATOM 1360 N N . LEU A 1 191 ? -6.449 7.471 13.427 1.00 94.62 191 LEU A N 1
ATOM 1361 C CA . LEU A 1 191 ? -7.282 7.195 12.254 1.00 94.62 191 LEU A CA 1
ATOM 1362 C C . LEU A 1 191 ? -6.411 7.203 10.999 1.00 94.62 191 LEU A C 1
ATOM 1364 O O . LEU A 1 191 ? -5.685 8.164 10.743 1.00 94.62 191 LEU A O 1
ATOM 1368 N N . ALA A 1 192 ? -6.485 6.120 10.239 1.00 95.81 192 ALA A N 1
ATOM 1369 C CA . ALA A 1 192 ? -5.661 5.885 9.071 1.00 95.81 192 ALA A CA 1
ATOM 1370 C C . ALA A 1 192 ? -6.512 5.414 7.896 1.00 95.81 192 ALA A C 1
ATOM 1372 O O . ALA A 1 192 ? -7.349 4.522 8.062 1.00 95.81 192 ALA A O 1
ATOM 1373 N N . THR A 1 193 ? -6.251 5.988 6.727 1.00 97.50 193 THR A N 1
ATOM 1374 C CA . THR A 1 193 ? -6.921 5.671 5.469 1.00 97.50 193 THR A CA 1
ATOM 1375 C C . THR A 1 193 ? -6.124 4.657 4.676 1.00 97.50 193 THR A C 1
ATOM 1377 O O . THR A 1 193 ? -4.901 4.766 4.527 1.00 97.50 193 THR A O 1
ATOM 1380 N N . PHE A 1 194 ? -6.848 3.711 4.098 1.00 98.50 194 PHE A N 1
ATOM 1381 C CA . PHE A 1 194 ? -6.315 2.682 3.232 1.00 98.50 194 PHE A CA 1
ATOM 1382 C C . PHE A 1 194 ? -7.149 2.621 1.952 1.00 98.50 194 PHE A C 1
ATOM 1384 O O . PHE A 1 194 ? -8.298 2.177 2.023 1.00 98.50 194 PHE A O 1
ATOM 1391 N N . PRO A 1 195 ? -6.622 3.018 0.780 1.00 98.50 195 PRO A N 1
ATOM 1392 C CA . PRO A 1 195 ? -7.253 2.691 -0.486 1.00 98.50 195 PRO A CA 1
ATOM 1393 C C . PRO A 1 195 ? -7.480 1.185 -0.574 1.00 98.50 195 PRO A C 1
ATOM 1395 O O . PRO A 1 195 ? -6.612 0.383 -0.210 1.00 98.50 195 PRO A O 1
ATOM 1398 N N . ARG A 1 196 ? -8.677 0.798 -1.006 1.00 98.69 196 ARG A N 1
ATOM 1399 C CA . ARG A 1 196 ? -9.086 -0.600 -1.039 1.00 98.69 196 ARG A CA 1
ATOM 1400 C C . ARG A 1 196 ? -8.267 -1.370 -2.066 1.00 98.69 196 ARG A C 1
ATOM 1402 O O . ARG A 1 196 ? -8.155 -0.968 -3.225 1.00 98.69 196 ARG A O 1
ATOM 1409 N N . ALA A 1 197 ? -7.744 -2.517 -1.648 1.00 98.69 197 ALA A N 1
ATOM 1410 C CA . ALA A 1 197 ? -6.889 -3.334 -2.499 1.00 98.69 197 ALA A CA 1
ATOM 1411 C C . ALA A 1 197 ? -7.656 -3.907 -3.703 1.00 98.69 197 ALA A C 1
ATOM 1413 O O . ALA A 1 197 ? -7.110 -3.960 -4.800 1.00 98.69 197 ALA A O 1
ATOM 1414 N N . ASP A 1 198 ? -8.935 -4.257 -3.534 1.00 98.56 198 ASP A N 1
ATOM 1415 C CA . ASP A 1 198 ? -9.788 -4.707 -4.641 1.00 98.56 198 ASP A CA 1
ATOM 1416 C C . ASP A 1 198 ? -9.982 -3.616 -5.711 1.00 98.56 198 ASP A C 1
ATOM 1418 O O . ASP A 1 198 ? -9.849 -3.891 -6.902 1.00 98.56 198 ASP A O 1
ATOM 1422 N N . ARG A 1 199 ? -10.172 -2.356 -5.306 1.00 98.56 199 ARG A N 1
ATOM 1423 C CA . ARG A 1 199 ? -10.265 -1.214 -6.230 1.00 98.56 199 ARG A CA 1
ATOM 1424 C C . ARG A 1 199 ? -8.951 -0.901 -6.933 1.00 98.56 199 ARG A C 1
ATOM 1426 O O . ARG A 1 199 ? -8.974 -0.560 -8.115 1.00 98.56 199 ARG A O 1
ATOM 1433 N N . ILE A 1 200 ? -7.818 -1.042 -6.246 1.00 98.56 200 ILE A N 1
ATOM 1434 C CA . ILE A 1 200 ? -6.497 -0.923 -6.880 1.00 98.56 200 ILE A CA 1
ATOM 1435 C C . ILE A 1 200 ? -6.337 -2.001 -7.958 1.00 98.56 200 ILE A C 1
ATOM 1437 O O . ILE A 1 200 ? -5.942 -1.682 -9.080 1.00 98.56 200 ILE A O 1
ATOM 1441 N N . VAL A 1 201 ? -6.686 -3.257 -7.658 1.00 98.62 201 VAL A N 1
ATOM 1442 C CA . VAL A 1 201 ? -6.628 -4.359 -8.633 1.00 98.62 201 VAL A CA 1
ATOM 1443 C C . VAL A 1 201 ? -7.526 -4.081 -9.839 1.00 98.62 201 VAL A C 1
ATOM 1445 O O . VAL A 1 201 ? -7.062 -4.214 -10.972 1.00 98.62 201 VAL A O 1
ATOM 1448 N N . ASP A 1 202 ? -8.770 -3.644 -9.631 1.00 98.31 202 ASP A N 1
ATOM 1449 C CA . ASP A 1 202 ? -9.688 -3.293 -10.724 1.00 98.31 202 ASP A CA 1
ATOM 1450 C C . ASP A 1 202 ? -9.107 -2.185 -11.623 1.00 98.31 202 ASP A C 1
ATOM 1452 O O . ASP A 1 202 ? -9.086 -2.312 -12.852 1.00 98.31 202 ASP A O 1
ATOM 1456 N N . ALA A 1 203 ? -8.559 -1.124 -11.022 1.00 97.62 203 ALA A N 1
ATOM 1457 C CA . ALA A 1 203 ? -7.920 -0.028 -11.750 1.00 97.62 203 ALA A CA 1
ATOM 1458 C C . ALA A 1 203 ? -6.667 -0.487 -12.520 1.00 97.62 203 ALA A C 1
ATOM 1460 O O . ALA A 1 203 ? -6.431 -0.066 -13.656 1.00 97.62 203 ALA A O 1
ATOM 1461 N N . MET A 1 204 ? -5.866 -1.380 -11.935 1.00 97.88 204 MET A N 1
ATOM 1462 C CA . MET A 1 204 ? -4.698 -1.969 -12.590 1.00 97.88 204 MET A CA 1
ATOM 1463 C C . MET A 1 204 ? -5.090 -2.870 -13.764 1.00 97.88 204 MET A C 1
ATOM 1465 O O . MET A 1 204 ? -4.431 -2.814 -14.805 1.00 97.88 204 MET A O 1
ATOM 1469 N N . ARG A 1 205 ? -6.166 -3.658 -13.642 1.00 97.94 205 ARG A N 1
ATOM 1470 C CA . ARG A 1 205 ? -6.687 -4.492 -14.738 1.00 97.94 205 ARG A CA 1
ATOM 1471 C C . ARG A 1 205 ? -7.147 -3.645 -15.914 1.00 97.94 205 ARG A C 1
ATOM 1473 O O . ARG A 1 205 ? -6.748 -3.920 -17.042 1.00 97.94 205 ARG A O 1
ATOM 1480 N N . ALA A 1 206 ? -7.881 -2.562 -15.655 1.00 97.44 206 ALA A N 1
ATOM 1481 C CA . ALA A 1 206 ? -8.302 -1.617 -16.694 1.00 97.44 206 ALA A CA 1
ATOM 1482 C C . ALA A 1 206 ? -7.114 -1.000 -17.464 1.00 97.44 206 ALA A C 1
ATOM 1484 O O . ALA A 1 206 ? -7.240 -0.623 -18.628 1.00 97.44 206 ALA A O 1
ATOM 1485 N N . ARG A 1 207 ? -5.937 -0.934 -16.829 1.00 95.75 207 ARG A N 1
ATOM 1486 C CA . ARG A 1 207 ? -4.685 -0.419 -17.404 1.00 95.75 207 ARG A CA 1
ATOM 1487 C C . ARG A 1 207 ? -3.731 -1.515 -17.899 1.00 95.75 207 ARG A C 1
ATOM 1489 O O . ARG A 1 207 ? -2.624 -1.184 -18.312 1.00 95.75 207 ARG A O 1
ATOM 1496 N N . HIS A 1 208 ? -4.136 -2.788 -17.878 1.00 96.19 208 HIS A N 1
ATOM 1497 C CA . HIS A 1 208 ? -3.305 -3.943 -18.251 1.00 96.19 208 HIS A CA 1
ATOM 1498 C C . HIS A 1 208 ? -1.991 -4.050 -17.448 1.00 96.19 208 HIS A C 1
ATOM 1500 O O . HIS A 1 208 ? -0.947 -4.424 -17.986 1.00 96.19 208 HIS A O 1
ATOM 1506 N N . LEU A 1 209 ? -2.032 -3.705 -16.156 1.00 95.19 209 LEU A N 1
ATOM 1507 C CA . LEU A 1 209 ? -0.871 -3.729 -15.254 1.00 95.19 209 LEU A CA 1
ATOM 1508 C C . LEU A 1 209 ? -0.800 -4.983 -14.373 1.00 95.19 209 LEU A C 1
ATOM 1510 O O . LEU A 1 209 ? 0.270 -5.287 -13.862 1.00 95.19 209 LEU A O 1
ATOM 1514 N N . ILE A 1 210 ? -1.909 -5.703 -14.198 1.00 96.31 210 ILE A N 1
ATOM 1515 C CA . ILE A 1 210 ? -2.015 -6.923 -13.383 1.00 96.31 210 ILE A CA 1
ATOM 1516 C C . ILE A 1 210 ? -2.834 -7.974 -14.134 1.00 96.31 210 ILE A C 1
ATOM 1518 O O . ILE A 1 210 ? -3.685 -7.614 -14.955 1.00 96.31 210 ILE A O 1
ATOM 1522 N N . ARG A 1 211 ? -2.553 -9.250 -13.873 1.00 90.75 211 ARG A N 1
ATOM 1523 C CA . ARG A 1 211 ? -3.301 -10.392 -14.405 1.00 90.75 211 ARG A CA 1
ATOM 1524 C C . ARG A 1 211 ? -4.668 -10.603 -13.729 1.00 90.75 211 ARG A C 1
ATOM 1526 O O . ARG A 1 211 ? -4.875 -10.221 -12.553 1.00 90.75 211 ARG A O 1
#

InterPro domains:
  IPR009003 Peptidase S1, PA clan [SSF50494] (36-175)

Secondary structure (DSSP, 8-state):
--------------------PPPPPP-TT-EEBSSTTS--EE--EEEE-TTS-EEEEEEGGGGTT-TTTPEEB-TT-SS--EEEEEE--TTTT-EEEEEESSS--PPPPB-----TT-EEEEEETTTEEEEEEEEEE-SSEEEEEE---TT-TTPEEE-TTS-EEEE--EE-----HHHHHHHHHTT--EEEEEEBHHHHHHHHHHTT---

Organism: Gordonia otitidis (strain DSM 44809 / CCUG 52243 / JCM 12355 / NBRC 100426 / IFM 10032) (NCBI:txid1108044)

Mean predicted aligned error: 8.15 Å

Nearest PDB structures (foldseek):
  4mvn-assembly2_B  TM=6.342E-01  e=1.045E-06  Staphylococcus aureus subsp. aureus NCTC 8325
  2w7u-assembly4_D  TM=6.127E-01  e=7.221E-07  Staphylococcus aureus
  2w7s-assembly3_C  TM=6.408E-01  e=1.868E-06  Staphylococcus aureus
  4mvn-assembly3_C  TM=6.318E-01  e=2.307E-06  Staphylococcus aureus subsp. aureus NCTC 8325
  4yo1-assembly1_A  TM=7.200E-01  e=6.633E-06  Legionella pneumophila

pLDDT: mean 87.37, std 15.25, range [39.72, 98.81]

Foldseek 3Di:
DDDDDDDDDDDDPPPPPPPPPADDAQAFLFWKAQDPPAPTATFAFWAAFPVRFIKTKFFQCSNPPPQWFGFMDGPPDPGGQFTWHGGDDLVPLGMIMTGGPDHDYDGAAADADDDWQFKKWWAHPPPGIWIFTFHDDDPWKTKTWIFDARRHGRTFTAGPVRHGFFGWHAFPDPDDPVRVHVCNVVRPTTITMTTTPVVVVVVCVVVSGHD